Protein AF-A0A817Z6W8-F1 (afdb_monomer)

Structure (mmCIF, N/CA/C/O backbone):
data_AF-A0A817Z6W8-F1
#
_entry.id   AF-A0A817Z6W8-F1
#
loop_
_atom_site.group_PDB
_atom_site.id
_atom_site.type_symbol
_atom_site.label_atom_id
_atom_site.label_alt_id
_atom_site.label_comp_id
_atom_site.label_asym_id
_atom_site.label_entity_id
_atom_site.label_seq_id
_atom_site.pdbx_PDB_ins_code
_atom_site.Cartn_x
_atom_site.Cartn_y
_atom_site.Cartn_z
_atom_site.occupancy
_atom_site.B_iso_or_equiv
_atom_site.auth_seq_id
_atom_site.auth_comp_id
_atom_site.auth_asym_id
_atom_site.auth_atom_id
_atom_site.pdbx_PDB_model_num
ATOM 1 N N . MET A 1 1 ? -15.550 -23.126 1.626 1.00 52.12 1 MET A N 1
ATOM 2 C CA . MET A 1 1 ? -15.735 -21.945 2.499 1.00 52.12 1 MET A CA 1
ATOM 3 C C . MET A 1 1 ? -16.832 -21.088 1.893 1.00 52.12 1 MET A C 1
ATOM 5 O O . MET A 1 1 ? -16.743 -20.798 0.703 1.00 52.12 1 MET A O 1
ATOM 9 N N . LYS A 1 2 ? -17.901 -20.791 2.638 1.00 64.88 2 LYS A N 1
ATOM 10 C CA . LYS A 1 2 ? -19.096 -20.152 2.073 1.00 64.88 2 LYS A CA 1
ATOM 11 C C . LYS A 1 2 ? -18.865 -18.646 1.925 1.00 64.88 2 LYS A C 1
ATOM 13 O O . LYS A 1 2 ? -18.259 -18.010 2.779 1.00 64.88 2 LYS A O 1
ATOM 18 N N . PHE A 1 3 ? -19.338 -18.075 0.823 1.00 66.38 3 PHE A N 1
ATOM 19 C CA . PHE A 1 3 ? -19.269 -16.638 0.517 1.00 66.38 3 PHE A CA 1
ATOM 20 C C . PHE A 1 3 ? -19.935 -15.755 1.602 1.00 66.38 3 PHE A C 1
ATOM 22 O O . PHE A 1 3 ? -19.602 -14.578 1.769 1.00 66.38 3 PHE A O 1
ATOM 29 N N . GLU A 1 4 ? -20.846 -16.348 2.372 1.00 74.38 4 GLU A N 1
ATOM 30 C CA . GLU A 1 4 ? -21.623 -15.730 3.449 1.00 74.38 4 GLU A CA 1
ATOM 31 C C . GLU A 1 4 ? -20.753 -15.277 4.633 1.00 74.38 4 GLU A C 1
ATOM 33 O O . GLU A 1 4 ? -20.850 -14.119 5.048 1.00 74.38 4 GLU A O 1
ATOM 38 N N . ASP A 1 5 ? -19.828 -16.120 5.107 1.00 69.50 5 ASP A N 1
ATOM 39 C CA . ASP A 1 5 ? -18.962 -15.813 6.260 1.00 69.50 5 ASP A CA 1
ATOM 40 C C . ASP A 1 5 ? -18.052 -14.601 5.987 1.00 69.50 5 ASP A C 1
ATOM 42 O O . ASP A 1 5 ? -17.816 -13.751 6.850 1.00 69.50 5 ASP A O 1
ATOM 46 N N . LEU A 1 6 ? -17.590 -14.476 4.737 1.00 67.81 6 LEU A N 1
ATOM 47 C CA . LEU A 1 6 ? -16.772 -13.355 4.266 1.00 67.81 6 LEU A CA 1
ATOM 48 C C . LEU A 1 6 ? -17.532 -12.028 4.308 1.00 67.81 6 LEU A C 1
ATOM 50 O O . LEU A 1 6 ? -16.991 -10.990 4.696 1.00 67.81 6 LEU A O 1
ATOM 54 N N . THR A 1 7 ? -18.781 -12.067 3.849 1.00 78.62 7 THR A N 1
ATOM 55 C CA . THR A 1 7 ? -19.636 -10.885 3.750 1.00 78.62 7 THR A CA 1
ATOM 56 C C . THR A 1 7 ? -19.954 -10.362 5.147 1.00 78.62 7 THR A C 1
ATOM 58 O O . THR A 1 7 ? -19.916 -9.153 5.380 1.00 78.62 7 THR A O 1
ATOM 61 N N . LEU A 1 8 ? -20.170 -11.270 6.100 1.00 80.88 8 LEU A N 1
ATOM 62 C CA . LEU A 1 8 ? -20.452 -10.933 7.489 1.00 80.88 8 LEU A CA 1
ATOM 63 C C . LEU A 1 8 ? -19.249 -10.269 8.179 1.00 80.88 8 LEU A C 1
ATOM 65 O O . LEU A 1 8 ? -19.404 -9.198 8.770 1.00 80.88 8 LEU A O 1
ATOM 69 N N . ALA A 1 9 ? -18.040 -10.824 8.022 1.00 77.06 9 ALA A N 1
ATOM 70 C CA . ALA A 1 9 ? -16.817 -10.234 8.577 1.00 77.06 9 ALA A CA 1
ATOM 71 C C . ALA A 1 9 ? -16.534 -8.828 8.009 1.00 77.06 9 ALA A C 1
ATOM 73 O O . ALA A 1 9 ? -16.217 -7.892 8.748 1.00 77.06 9 ALA A O 1
ATOM 74 N N . ALA A 1 10 ? -16.708 -8.638 6.696 1.00 79.94 10 ALA A N 1
ATOM 75 C CA . ALA A 1 10 ? -16.540 -7.329 6.066 1.00 79.94 10 ALA A CA 1
ATOM 76 C C . ALA A 1 10 ? -17.567 -6.301 6.578 1.00 79.94 10 ALA A C 1
ATOM 78 O O . ALA A 1 10 ? -17.213 -5.157 6.877 1.00 79.94 10 ALA A O 1
ATOM 79 N N . GLN A 1 11 ? -18.833 -6.704 6.726 1.00 85.50 11 GLN A N 1
ATOM 80 C CA . GLN A 1 11 ? -19.881 -5.848 7.286 1.00 85.50 11 GLN A CA 1
ATOM 81 C C . GLN A 1 11 ? -19.589 -5.447 8.735 1.00 85.50 11 GLN A C 1
ATOM 83 O O . GLN A 1 11 ? -19.868 -4.310 9.122 1.00 85.50 11 GLN A O 1
ATOM 88 N N . GLU A 1 12 ? -19.029 -6.349 9.539 1.00 86.19 12 GLU A N 1
ATOM 89 C CA . GLU A 1 12 ? -18.649 -6.067 10.923 1.00 86.19 12 GLU A CA 1
ATOM 90 C C . GLU A 1 12 ? -17.568 -4.978 10.996 1.00 86.19 12 GLU A C 1
ATOM 92 O O . GLU A 1 12 ? -17.724 -3.995 11.724 1.00 86.19 12 GLU A O 1
ATOM 97 N N . ILE A 1 13 ? -16.541 -5.061 10.147 1.00 86.69 13 ILE A N 1
ATOM 98 C CA . ILE A 1 13 ? -15.476 -4.049 10.052 1.00 86.69 13 ILE A CA 1
ATOM 99 C C . ILE A 1 13 ? -16.032 -2.697 9.610 1.00 86.69 13 ILE A C 1
ATOM 101 O O . ILE A 1 13 ? -15.711 -1.669 10.209 1.00 86.69 13 ILE A O 1
ATOM 105 N N . ILE A 1 14 ? -16.901 -2.678 8.595 1.00 89.00 14 ILE A N 1
ATOM 106 C CA . ILE A 1 14 ? -17.547 -1.444 8.123 1.00 89.00 14 ILE A CA 1
ATOM 107 C C . ILE A 1 14 ? -18.378 -0.806 9.244 1.00 89.00 14 ILE A C 1
ATOM 109 O O . ILE A 1 14 ? -18.330 0.417 9.432 1.00 89.00 14 ILE A O 1
ATOM 113 N N . LYS A 1 15 ? -19.110 -1.615 10.023 1.00 92.62 15 LYS A N 1
ATOM 114 C CA . LYS A 1 15 ? -19.870 -1.148 11.192 1.00 92.62 15 LYS A CA 1
ATOM 115 C C . LYS A 1 15 ? -18.937 -0.556 12.250 1.00 92.62 15 LYS A C 1
ATOM 117 O O . LYS A 1 15 ? -19.208 0.550 12.721 1.00 92.62 15 LYS A O 1
ATOM 122 N N . THR A 1 16 ? -17.832 -1.225 12.576 1.00 93.12 16 THR A N 1
ATOM 123 C CA . THR A 1 16 ? -16.825 -0.737 13.536 1.00 93.12 16 THR A CA 1
ATOM 124 C C . THR A 1 16 ? -16.215 0.587 13.081 1.00 93.12 16 THR A C 1
ATOM 126 O O . THR A 1 16 ? -16.269 1.570 13.819 1.00 93.12 16 THR A O 1
ATOM 129 N N . VAL A 1 17 ? -15.751 0.679 11.832 1.00 92.62 17 VAL A N 1
ATOM 130 C CA . VAL A 1 17 ? -15.205 1.920 11.255 1.00 92.62 17 VAL A CA 1
ATOM 131 C C . VAL A 1 17 ? -16.232 3.058 11.282 1.00 92.62 17 VAL A C 1
ATOM 133 O O . VAL A 1 17 ? -15.902 4.196 11.621 1.00 92.62 17 VAL A O 1
ATOM 136 N N . THR A 1 18 ? -17.495 2.767 10.967 1.00 94.38 18 THR A N 1
ATOM 137 C CA . THR A 1 18 ? -18.581 3.758 11.023 1.00 94.38 18 THR A CA 1
ATOM 138 C C . THR A 1 18 ? -18.815 4.258 12.452 1.00 94.38 18 THR A C 1
ATOM 140 O O . THR A 1 18 ? -18.993 5.460 12.658 1.00 94.38 18 THR A O 1
ATOM 143 N N . ARG A 1 19 ? -18.772 3.372 13.456 1.00 96.06 19 ARG A N 1
ATOM 144 C CA . ARG A 1 19 ? -18.875 3.758 14.874 1.00 96.06 19 ARG A CA 1
ATOM 145 C C . ARG A 1 19 ? -17.688 4.615 15.309 1.00 96.06 19 ARG A C 1
ATOM 147 O O . ARG A 1 19 ? -17.910 5.647 15.934 1.00 96.06 19 ARG A O 1
ATOM 154 N N . CYS A 1 20 ? -16.466 4.265 14.908 1.00 96.50 20 CYS A N 1
ATOM 155 C CA . CYS A 1 20 ? -15.267 5.070 15.157 1.00 96.50 20 CYS A CA 1
ATOM 156 C C . CYS A 1 20 ? -15.401 6.496 14.596 1.00 96.50 20 CYS A C 1
ATOM 158 O O . CYS A 1 20 ? -15.112 7.464 15.296 1.00 96.50 20 CYS A O 1
ATOM 160 N N . LYS A 1 21 ? -15.911 6.651 13.366 1.00 95.44 21 LYS A N 1
ATOM 161 C CA . LYS A 1 21 ? -16.173 7.976 12.774 1.00 95.44 21 LYS A CA 1
ATOM 162 C C . LYS A 1 21 ? -17.181 8.787 13.591 1.00 95.44 21 LYS A C 1
ATOM 164 O O . LYS A 1 21 ? -16.906 9.941 13.913 1.00 95.44 21 LYS A O 1
ATOM 169 N N . LYS A 1 22 ? -18.305 8.172 13.976 1.00 96.19 22 LYS A N 1
ATOM 170 C CA . LYS A 1 22 ? -19.340 8.813 14.809 1.00 96.19 22 LYS A CA 1
ATOM 171 C C . LYS A 1 22 ? -18.815 9.208 16.193 1.00 96.19 22 LYS A C 1
ATOM 173 O O . LYS A 1 22 ? -19.169 10.271 16.698 1.00 96.19 22 LYS A O 1
ATOM 178 N N . LEU A 1 23 ? -17.968 8.374 16.800 1.00 96.81 23 LEU A N 1
ATOM 179 C CA . LEU A 1 23 ? -17.315 8.674 18.074 1.00 96.81 23 LEU A CA 1
ATOM 180 C C . LEU A 1 23 ? -16.459 9.938 17.959 1.00 96.81 23 LEU A C 1
ATOM 182 O O . LEU A 1 23 ? -16.610 10.855 18.760 1.00 96.81 23 LEU A O 1
ATOM 186 N N . VAL A 1 24 ? -15.592 10.005 16.950 1.00 96.25 24 VAL A N 1
ATOM 187 C CA . VAL A 1 24 ? -14.689 11.146 16.743 1.00 96.25 24 VAL A CA 1
ATOM 188 C C . VAL A 1 24 ? -15.470 12.427 16.455 1.00 96.25 24 VAL A C 1
ATOM 190 O O . VAL A 1 24 ? -15.155 13.481 17.004 1.00 96.25 24 VAL A O 1
ATOM 193 N N . GLU A 1 25 ? -16.513 12.340 15.629 1.00 95.69 25 GLU A N 1
ATOM 194 C CA . GLU A 1 25 ? -17.422 13.453 15.341 1.00 95.69 25 GLU A CA 1
ATOM 195 C C . GLU A 1 25 ? -18.071 13.992 16.623 1.00 95.69 25 GLU A C 1
ATOM 197 O O . GLU A 1 25 ? -18.051 15.199 16.872 1.00 95.69 25 GLU A O 1
ATOM 202 N N . PHE A 1 26 ? -18.580 13.100 17.477 1.00 96.12 26 PHE A N 1
ATOM 203 C CA . PHE A 1 26 ? -19.131 13.473 18.775 1.00 96.12 26 PHE A CA 1
ATOM 204 C C . PHE A 1 26 ? -18.080 14.117 19.686 1.00 96.12 26 PHE A C 1
ATOM 206 O O . PHE A 1 26 ? -18.334 15.182 20.248 1.00 96.12 26 PHE A O 1
ATOM 213 N N . VAL A 1 27 ? -16.903 13.501 19.829 1.00 95.25 27 VAL A N 1
ATOM 214 C CA . VAL A 1 27 ? -15.822 13.990 20.701 1.00 95.25 27 VAL A CA 1
ATOM 215 C C . VAL A 1 27 ? -15.365 15.389 20.291 1.00 95.25 27 VAL A C 1
ATOM 217 O O . VAL A 1 27 ? -15.132 16.235 21.155 1.00 95.25 27 VAL A O 1
ATOM 220 N N . LYS A 1 28 ? -15.296 15.665 18.985 1.00 94.31 28 LYS A N 1
ATOM 221 C CA . LYS A 1 28 ? -14.989 17.005 18.477 1.00 94.31 28 LYS A CA 1
ATOM 222 C C . LYS A 1 28 ? -16.110 18.004 18.758 1.00 94.31 28 LYS A C 1
ATOM 224 O O . LYS A 1 28 ? -15.829 19.081 19.272 1.00 94.31 28 LYS A O 1
ATOM 229 N N . ARG A 1 29 ? -17.367 17.650 18.465 1.00 95.31 29 ARG A N 1
ATOM 230 C CA . ARG A 1 29 ? -18.523 18.544 18.676 1.00 95.31 29 ARG A CA 1
ATOM 231 C C . ARG A 1 29 ? -18.756 18.898 20.144 1.00 95.31 29 ARG A C 1
ATOM 233 O O . ARG A 1 29 ? -19.141 20.016 20.446 1.00 95.31 29 ARG A O 1
ATOM 240 N N . SER A 1 30 ? -18.521 17.952 21.047 1.00 94.44 30 SER A N 1
ATOM 241 C CA . SER A 1 30 ? -18.747 18.111 22.492 1.00 94.44 30 SER A CA 1
ATOM 242 C C . SER A 1 30 ? -17.553 18.703 23.252 1.00 94.44 30 SER A C 1
ATOM 244 O O . SER A 1 30 ? -17.596 18.818 24.478 1.00 94.44 30 SER A O 1
ATOM 246 N N . GLY A 1 31 ? -16.454 19.020 22.559 1.00 93.69 31 GLY A N 1
ATOM 247 C CA . GLY A 1 31 ? -15.226 19.516 23.183 1.00 93.69 31 GLY A CA 1
ATOM 248 C C . GLY A 1 31 ? -14.474 18.488 24.041 1.00 93.69 31 GLY A C 1
ATOM 249 O O . GLY A 1 31 ? -13.479 18.853 24.662 1.00 93.69 31 GLY A O 1
ATOM 250 N N . CYS A 1 32 ? -14.887 17.212 24.054 1.00 93.75 32 CYS A N 1
ATOM 251 C CA . CYS A 1 32 ? -14.250 16.133 24.826 1.00 93.75 32 CYS A CA 1
ATOM 252 C C . CYS A 1 32 ? -12.760 15.943 24.498 1.00 93.75 32 CYS A C 1
ATOM 254 O O . CYS A 1 32 ? -12.032 15.395 25.316 1.00 93.75 32 CYS A O 1
ATOM 256 N N . ASN A 1 33 ? -12.290 16.371 23.320 1.00 94.25 33 ASN A N 1
ATOM 257 C CA . ASN A 1 33 ? -10.871 16.273 22.964 1.00 94.25 33 ASN A CA 1
ATOM 258 C C . ASN A 1 33 ? -9.962 17.021 23.954 1.00 94.25 33 ASN A C 1
ATOM 260 O O . ASN A 1 33 ? -8.872 16.531 24.232 1.00 94.25 33 ASN A O 1
ATOM 264 N N . LYS A 1 34 ? -10.412 18.158 24.508 1.00 94.38 34 LYS A N 1
ATOM 265 C CA . LYS A 1 34 ? -9.640 18.909 25.512 1.00 94.38 34 LYS A CA 1
ATOM 266 C C . LYS A 1 34 ? -9.465 18.093 26.793 1.00 94.38 34 LYS A C 1
ATOM 268 O O . LYS A 1 34 ? -8.356 17.994 27.300 1.00 94.38 34 LYS A O 1
ATOM 273 N N . ASP A 1 35 ? -10.537 17.447 27.251 1.00 94.44 35 ASP A N 1
ATOM 274 C CA . ASP A 1 35 ? -10.500 16.557 28.414 1.00 94.44 35 ASP A CA 1
ATOM 275 C C . ASP A 1 35 ? -9.608 15.339 28.150 1.00 94.44 35 ASP A C 1
ATOM 277 O O . ASP A 1 35 ? -8.785 14.973 28.976 1.00 94.44 35 ASP A O 1
ATOM 281 N N . ILE A 1 36 ? -9.729 14.704 26.979 1.00 93.94 36 ILE A N 1
ATOM 282 C CA . ILE A 1 36 ? -8.887 13.549 26.632 1.00 93.94 36 ILE A CA 1
ATOM 283 C C . ILE A 1 36 ? -7.405 13.930 26.715 1.00 93.94 36 ILE A C 1
ATOM 285 O O . ILE A 1 36 ? -6.625 13.177 27.292 1.00 93.94 36 ILE A O 1
ATOM 289 N N . GLN A 1 37 ? -7.033 15.104 26.203 1.00 94.50 37 GLN A N 1
ATOM 290 C CA . GLN A 1 37 ? -5.664 15.610 26.294 1.00 94.50 37 GLN A CA 1
ATOM 291 C C . GLN A 1 37 ? -5.251 15.951 27.731 1.00 94.50 37 GLN A C 1
ATOM 293 O O . GLN A 1 37 ? -4.127 15.637 28.115 1.00 94.50 37 GLN A O 1
ATOM 298 N N . SER A 1 38 ? -6.136 16.534 28.549 1.00 93.81 38 SER A N 1
ATOM 299 C CA . SER A 1 38 ? -5.817 16.848 29.950 1.00 93.81 38 SER A CA 1
ATOM 300 C C . SER A 1 38 ? -5.606 15.598 30.810 1.00 93.81 38 SER A C 1
ATOM 302 O O . SER A 1 38 ? -4.811 15.625 31.743 1.00 93.81 38 SER A O 1
ATOM 304 N N . PHE A 1 39 ? -6.244 14.477 30.458 1.00 92.75 39 PHE A N 1
ATOM 305 C CA . 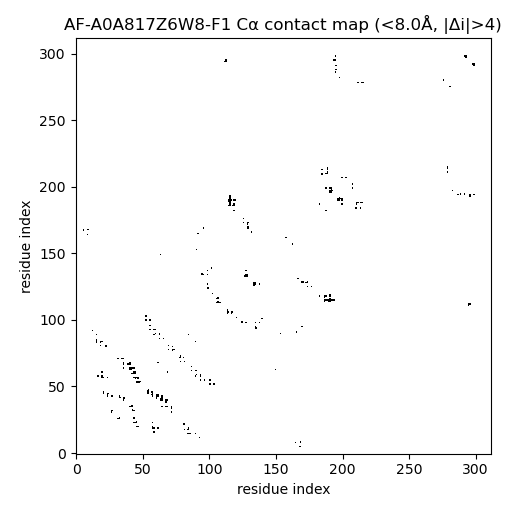PHE A 1 39 ? -6.005 13.165 31.069 1.00 92.75 39 PHE A CA 1
ATOM 306 C C . PHE A 1 39 ? -4.826 12.389 30.442 1.00 92.75 39 PHE A C 1
ATOM 308 O O . PHE A 1 39 ? -4.699 11.187 30.684 1.00 92.75 39 PHE A O 1
ATOM 315 N N . GLY A 1 40 ? -3.978 13.043 29.638 1.00 91.06 40 GLY A N 1
ATOM 316 C CA . GLY A 1 40 ? -2.781 12.445 29.032 1.00 91.06 40 GLY A CA 1
ATOM 317 C C . GLY A 1 40 ? -3.041 11.592 27.784 1.00 91.06 40 GLY A C 1
ATOM 318 O O . GLY A 1 40 ? -2.165 10.849 27.353 1.00 91.06 40 GLY A O 1
ATOM 319 N N . GLY A 1 41 ? -4.240 11.661 27.201 1.00 91.56 41 GLY A N 1
ATOM 320 C CA . GLY A 1 41 ? -4.581 10.976 25.956 1.00 91.56 41 GLY A CA 1
ATOM 321 C C . GLY A 1 41 ? -4.174 11.755 24.700 1.00 91.56 41 GLY A C 1
ATOM 322 O O . GLY A 1 41 ? -4.051 12.978 24.691 1.00 91.56 41 GLY A O 1
ATOM 323 N N . THR A 1 42 ? -4.044 11.045 23.583 1.00 92.69 42 THR A N 1
ATOM 324 C CA . THR A 1 42 ? -3.897 11.639 22.245 1.00 92.69 42 THR A CA 1
ATOM 325 C C . THR A 1 42 ? -5.227 12.238 21.756 1.00 92.69 42 THR A C 1
ATOM 327 O O . THR A 1 42 ? -6.297 11.646 21.916 1.00 92.69 42 THR A O 1
ATOM 330 N N . ALA A 1 43 ? -5.197 13.405 21.108 1.00 93.81 43 ALA A N 1
ATOM 331 C CA . ALA A 1 43 ? -6.406 13.978 20.512 1.00 93.81 43 ALA A CA 1
ATOM 332 C C . ALA A 1 43 ? -6.966 13.084 19.396 1.00 93.81 43 ALA A C 1
ATOM 334 O O . ALA A 1 43 ? -6.231 12.658 18.501 1.00 93.81 43 ALA A O 1
ATOM 335 N N . LEU A 1 44 ? -8.283 12.864 19.399 1.00 93.50 44 LEU A N 1
ATOM 336 C CA . LEU A 1 44 ? -8.922 12.070 18.357 1.00 93.50 44 LEU A CA 1
ATOM 337 C C . LEU A 1 44 ? -8.930 12.821 17.023 1.00 93.50 44 LEU A C 1
ATOM 339 O O . LEU A 1 44 ? -9.389 13.970 16.924 1.00 93.50 44 LEU A O 1
ATOM 343 N N . GLN A 1 45 ? -8.445 12.145 15.984 1.00 92.31 45 GLN A N 1
ATOM 344 C CA . GLN A 1 45 ? -8.287 12.697 14.646 1.00 92.31 45 GLN A CA 1
ATOM 345 C C . GLN A 1 45 ? -9.466 12.316 13.758 1.00 92.31 45 GLN A C 1
ATOM 347 O O . GLN A 1 45 ? -9.895 11.168 13.711 1.00 92.31 45 GLN A O 1
ATOM 352 N N . GLN A 1 46 ? -9.989 13.290 13.015 1.00 89.12 46 GLN A N 1
ATOM 353 C CA . GLN A 1 46 ? -11.076 13.056 12.069 1.00 89.12 46 GLN A CA 1
ATOM 354 C C . GLN A 1 46 ? -10.517 12.625 10.719 1.00 89.12 46 GLN A C 1
ATOM 356 O O . GLN A 1 46 ? -9.569 13.224 10.216 1.00 89.12 46 GLN A O 1
ATOM 361 N N . SER A 1 47 ? -11.145 11.624 10.109 1.00 87.00 47 SER A N 1
ATOM 362 C CA . SER A 1 47 ? -10.831 11.214 8.747 1.00 87.00 47 SER A CA 1
ATOM 363 C C . SER A 1 47 ? -11.540 12.122 7.748 1.00 87.00 47 SER A C 1
ATOM 365 O O . SER A 1 47 ? -12.741 12.369 7.892 1.00 87.00 47 SER A O 1
ATOM 367 N N . THR A 1 48 ? -10.848 12.529 6.691 1.00 78.88 48 THR A N 1
ATOM 368 C CA . THR A 1 48 ? -11.488 13.062 5.489 1.00 78.88 48 THR A CA 1
ATOM 369 C C . THR A 1 48 ? -11.971 11.897 4.625 1.00 78.88 48 THR A C 1
ATOM 371 O O . THR A 1 48 ? -11.274 10.897 4.454 1.00 78.88 48 THR A O 1
ATOM 374 N N . VAL A 1 49 ? -13.193 11.998 4.091 1.00 60.12 49 VAL A N 1
ATOM 375 C CA . VAL A 1 49 ? -13.888 10.884 3.408 1.00 60.12 49 VAL A CA 1
ATOM 376 C C . VAL A 1 49 ? -13.073 10.311 2.241 1.00 60.12 49 VAL A C 1
ATOM 378 O O . VAL A 1 49 ? -13.119 9.112 1.991 1.00 60.12 49 VAL A O 1
ATOM 381 N N . VAL A 1 50 ? -12.280 11.153 1.578 1.00 64.75 50 VAL A N 1
ATOM 382 C CA . VAL A 1 50 ? -11.569 10.818 0.335 1.00 64.75 50 VAL A CA 1
ATOM 383 C C . VAL A 1 50 ? -10.161 10.251 0.583 1.00 64.75 50 VAL A C 1
ATOM 385 O O . VAL A 1 50 ? -9.536 9.725 -0.333 1.00 64.75 50 VAL A O 1
ATOM 388 N N . ARG A 1 51 ? -9.619 10.323 1.811 1.00 80.12 51 ARG A N 1
ATOM 389 C CA . ARG A 1 51 ? -8.192 10.039 2.050 1.00 80.12 51 ARG A CA 1
ATOM 390 C C . ARG A 1 51 ? -7.987 8.843 2.973 1.00 80.12 51 ARG A C 1
ATOM 392 O O . ARG A 1 51 ? -8.087 8.968 4.191 1.00 80.12 51 ARG A O 1
ATOM 399 N N . TRP A 1 52 ? -7.597 7.705 2.400 1.00 82.81 52 TRP A N 1
ATOM 400 C CA . TRP A 1 52 ? -7.302 6.458 3.126 1.00 82.81 52 TRP A CA 1
ATOM 401 C C . TRP A 1 52 ? -6.329 6.632 4.303 1.00 82.81 52 TRP A C 1
ATOM 403 O O . TRP A 1 52 ? -6.566 6.104 5.385 1.00 82.81 52 TRP A O 1
ATOM 413 N N . LEU A 1 53 ? -5.277 7.443 4.141 1.00 86.81 53 LEU A N 1
ATOM 414 C CA . LEU A 1 53 ? -4.332 7.742 5.225 1.00 86.81 53 LEU A CA 1
ATOM 415 C C . LEU A 1 53 ? -5.008 8.396 6.439 1.00 86.81 53 LEU A C 1
ATOM 417 O O . LEU A 1 53 ? -4.659 8.094 7.576 1.00 86.81 53 LEU A O 1
ATOM 421 N N . SER A 1 54 ? -6.003 9.255 6.207 1.00 89.62 54 SER A N 1
ATOM 422 C CA . SER A 1 54 ? -6.735 9.916 7.290 1.00 89.62 54 SER A CA 1
ATOM 423 C C . SER A 1 54 ? -7.637 8.948 8.057 1.00 89.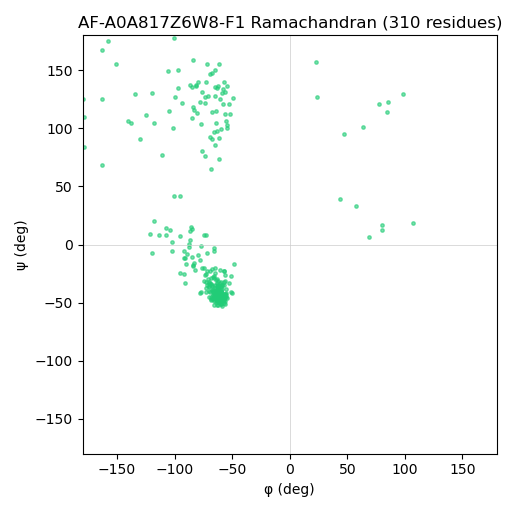62 54 SER A C 1
ATOM 425 O O . SER A 1 54 ? -7.846 9.128 9.253 1.00 89.62 54 SER A O 1
ATOM 427 N N . LEU A 1 55 ? -8.137 7.898 7.392 1.00 91.56 55 LEU A N 1
ATOM 428 C CA . LEU A 1 55 ? -8.889 6.837 8.052 1.00 91.56 55 LEU A CA 1
ATOM 429 C C . LEU A 1 55 ? -7.988 6.054 9.005 1.00 91.56 55 LEU A C 1
ATOM 431 O O . LEU A 1 55 ? -8.366 5.851 10.151 1.00 91.56 55 LEU A O 1
ATOM 435 N N . ILE A 1 56 ? -6.795 5.657 8.560 1.00 91.69 56 ILE A N 1
ATOM 436 C CA . ILE A 1 56 ? -5.865 4.895 9.405 1.00 91.69 56 ILE A CA 1
ATOM 437 C C . ILE A 1 56 ? -5.444 5.730 10.619 1.00 91.69 56 ILE A C 1
ATOM 439 O O . ILE A 1 56 ? -5.515 5.243 11.741 1.00 91.69 56 ILE A O 1
ATOM 443 N N . ASN A 1 57 ? -5.112 7.008 10.411 1.00 91.75 57 ASN A N 1
ATOM 444 C CA . ASN A 1 57 ? -4.765 7.916 11.505 1.00 91.75 57 ASN A CA 1
ATOM 445 C C . ASN A 1 57 ? -5.932 8.130 12.494 1.00 91.75 57 ASN A C 1
ATOM 447 O O . ASN A 1 57 ? -5.707 8.222 13.699 1.00 91.75 57 ASN A O 1
ATOM 451 N N . LEU A 1 58 ? -7.183 8.170 12.009 1.00 95.00 58 LEU A N 1
ATOM 452 C CA . LEU A 1 58 ? -8.367 8.205 12.873 1.00 95.00 58 LEU A CA 1
ATOM 453 C C . LEU A 1 58 ? -8.420 6.969 13.776 1.00 95.00 58 LEU A C 1
ATOM 455 O O . LEU A 1 58 ? -8.566 7.116 14.988 1.00 95.00 58 LEU A O 1
ATOM 459 N N . LEU A 1 59 ? -8.290 5.770 13.201 1.00 95.12 59 LEU A N 1
ATOM 460 C CA . LEU A 1 59 ? -8.358 4.518 13.961 1.00 95.12 59 LEU A CA 1
ATOM 461 C C . LEU A 1 59 ? -7.215 4.436 14.985 1.00 95.12 59 LEU A C 1
ATOM 463 O O . LEU A 1 59 ? -7.467 4.130 16.147 1.00 95.12 59 LEU A O 1
ATOM 467 N N . GLU A 1 60 ? -5.990 4.783 14.580 1.00 94.00 60 GLU A N 1
ATOM 468 C CA . GLU A 1 60 ? -4.824 4.852 15.471 1.00 94.00 60 GLU A CA 1
ATOM 469 C C . GLU A 1 60 ? -5.055 5.820 16.635 1.00 94.00 60 GLU A C 1
ATOM 471 O O . GLU A 1 60 ? -4.838 5.444 17.783 1.00 94.00 60 GLU A O 1
ATOM 476 N N . SER A 1 61 ? -5.568 7.030 16.376 1.00 95.19 61 SER A N 1
ATOM 477 C CA . SER A 1 61 ? -5.832 8.005 17.443 1.00 95.19 61 SER A CA 1
ATOM 478 C C . SER A 1 61 ? -6.838 7.496 18.482 1.00 95.19 61 SER A C 1
ATOM 480 O O . SER A 1 61 ? -6.709 7.807 19.663 1.00 95.19 61 SER A O 1
ATOM 482 N N . ILE A 1 62 ? -7.814 6.679 18.061 1.00 95.94 62 ILE A N 1
ATOM 483 C CA . ILE A 1 62 ? -8.780 6.055 18.972 1.00 95.94 62 ILE A CA 1
ATOM 484 C C . ILE A 1 62 ? -8.104 4.986 19.825 1.00 95.94 62 ILE A C 1
ATOM 486 O O . ILE A 1 62 ? -8.349 4.972 21.025 1.00 95.94 62 ILE A O 1
ATOM 490 N N . VAL A 1 63 ? -7.269 4.117 19.241 1.00 95.12 63 VAL A N 1
ATOM 491 C CA . VAL A 1 63 ? -6.548 3.077 20.003 1.00 95.12 63 VAL A CA 1
ATOM 492 C C . VAL A 1 63 ? -5.617 3.703 21.032 1.00 95.12 63 VAL A C 1
ATOM 494 O O . VAL A 1 63 ? -5.701 3.359 22.206 1.00 95.12 63 VAL A O 1
ATOM 497 N N . LEU A 1 64 ? -4.802 4.679 20.620 1.00 92.25 64 LEU A N 1
ATOM 498 C CA . LEU A 1 64 ? -3.854 5.365 21.508 1.00 92.25 64 LEU A CA 1
ATOM 499 C C . LEU A 1 64 ? -4.539 6.018 22.711 1.00 92.25 64 LEU A C 1
ATOM 501 O O . LEU A 1 64 ? -3.976 6.092 23.798 1.00 92.25 64 LEU A O 1
ATOM 505 N N . SER A 1 65 ? -5.774 6.474 22.523 1.00 94.62 65 SER A N 1
ATOM 506 C CA . SER A 1 65 ? -6.552 7.142 23.561 1.00 94.62 65 SER A CA 1
ATOM 507 C C . SER A 1 65 ? -7.685 6.293 24.101 1.00 94.62 65 SER A C 1
ATOM 509 O O . SER A 1 65 ? -8.570 6.847 24.750 1.00 94.62 65 SER A O 1
ATOM 511 N N . TYR A 1 66 ? -7.721 4.983 23.847 1.00 95.38 66 TYR A N 1
ATOM 512 C CA . TYR A 1 66 ? -8.930 4.193 24.076 1.00 95.38 66 TYR A CA 1
ATOM 513 C C . TYR A 1 66 ? -9.332 4.181 25.555 1.00 95.38 66 TYR A C 1
ATOM 515 O O . TYR A 1 66 ? -10.447 4.575 25.913 1.00 95.38 66 TYR A O 1
ATOM 523 N N . LYS A 1 67 ? -8.384 3.827 26.434 1.00 95.62 67 LYS A N 1
ATOM 524 C CA . LYS A 1 67 ? -8.571 3.787 27.895 1.00 95.62 67 LYS A CA 1
ATOM 525 C C . LYS A 1 67 ? -8.959 5.165 28.457 1.00 95.62 67 LYS A C 1
ATOM 527 O O . LYS A 1 67 ? -9.889 5.269 29.259 1.00 95.62 67 LYS A O 1
ATOM 532 N N . VAL A 1 68 ? -8.298 6.230 27.994 1.00 96.19 68 VAL A N 1
ATOM 533 C CA . VAL A 1 68 ? -8.560 7.617 28.423 1.00 96.19 68 VAL A CA 1
ATOM 534 C C . VAL A 1 68 ? -9.930 8.099 27.940 1.00 96.19 68 VAL A C 1
ATOM 536 O O . VAL A 1 68 ? -10.728 8.602 28.728 1.00 96.19 68 VAL A O 1
ATOM 539 N N . THR A 1 69 ? -10.251 7.875 26.667 1.00 95.75 69 THR A N 1
ATOM 540 C CA . THR A 1 69 ? -11.541 8.222 26.055 1.00 95.75 69 THR A CA 1
ATOM 541 C C . THR A 1 69 ? -12.681 7.520 26.781 1.00 95.75 69 THR A C 1
ATOM 543 O O . THR A 1 69 ? -13.683 8.153 27.108 1.00 95.75 69 THR A O 1
ATOM 546 N N . LYS A 1 70 ? -12.520 6.231 27.106 1.00 96.88 70 LYS A N 1
ATOM 547 C CA . LYS A 1 70 ? -13.495 5.473 27.897 1.00 96.88 70 LYS A CA 1
ATOM 548 C C . LYS A 1 70 ? -13.749 6.138 29.253 1.00 96.88 70 LYS A C 1
ATOM 550 O O . LYS A 1 70 ? -14.908 6.336 29.609 1.00 96.88 70 LYS A O 1
ATOM 555 N N . ARG A 1 71 ? -12.694 6.540 29.972 1.00 96.44 71 ARG A N 1
ATOM 556 C CA . ARG A 1 71 ? -12.800 7.246 31.263 1.00 96.44 71 ARG A CA 1
ATOM 557 C C . ARG A 1 71 ? -13.538 8.584 31.129 1.00 96.44 71 ARG A C 1
ATOM 559 O O . ARG A 1 71 ? -14.485 8.827 31.870 1.00 96.44 71 ARG A O 1
ATOM 566 N N . VAL A 1 72 ? -13.163 9.412 30.152 1.00 96.44 72 VAL A N 1
ATOM 567 C CA . VAL A 1 72 ? -13.810 10.715 29.893 1.00 96.44 72 VAL A CA 1
ATOM 568 C C . VAL A 1 72 ? -15.298 10.549 29.584 1.00 96.44 72 VAL A C 1
ATOM 570 O O . VAL A 1 72 ? -16.134 11.272 30.126 1.00 96.44 72 VAL A O 1
ATOM 573 N N . LEU A 1 73 ? -15.657 9.571 28.748 1.00 96.00 73 LEU A N 1
ATOM 574 C CA . LEU A 1 73 ? -17.055 9.307 28.413 1.00 96.00 73 LEU A CA 1
ATOM 575 C C . LEU A 1 73 ? -17.856 8.781 29.607 1.00 96.00 73 LEU A C 1
ATOM 577 O O . LEU A 1 73 ? -19.019 9.150 29.736 1.00 96.00 73 LEU A O 1
ATOM 581 N N . ILE A 1 74 ? -17.262 7.963 30.481 1.00 96.50 74 ILE A N 1
ATOM 582 C CA . ILE A 1 74 ? -17.909 7.520 31.726 1.00 96.50 74 ILE A CA 1
ATOM 583 C C . ILE A 1 74 ? -18.181 8.723 32.636 1.00 96.50 74 ILE A C 1
ATOM 585 O O . ILE A 1 74 ? -19.320 8.904 33.065 1.00 96.50 74 ILE A O 1
ATOM 589 N N . ASN A 1 75 ? -17.187 9.591 32.850 1.00 95.69 75 ASN A N 1
ATOM 590 C CA . ASN A 1 75 ? -17.328 10.786 33.691 1.00 95.69 75 ASN A CA 1
ATOM 591 C C . ASN A 1 75 ? -18.432 11.728 33.184 1.00 95.69 75 ASN A C 1
ATOM 593 O O . ASN A 1 75 ? -19.160 12.325 33.972 1.00 95.69 75 ASN A O 1
ATOM 597 N N . ARG A 1 76 ? -18.604 11.819 31.860 1.00 95.50 76 ARG A N 1
ATOM 598 C CA . ARG A 1 76 ? -19.657 12.621 31.218 1.00 95.50 76 ARG A CA 1
ATOM 599 C C . ARG A 1 76 ? -20.998 11.885 31.053 1.00 95.50 76 ARG A C 1
ATOM 601 O O . ARG A 1 76 ? -21.907 12.445 30.447 1.00 95.50 76 ARG A O 1
ATOM 608 N N . LYS A 1 77 ? -21.146 10.649 31.554 1.00 96.12 77 LYS A N 1
ATOM 609 C CA . LYS A 1 77 ? -22.337 9.785 31.373 1.00 96.12 77 LYS A CA 1
ATOM 610 C C . LYS A 1 77 ? -22.690 9.516 29.893 1.00 96.12 77 LYS A C 1
ATOM 612 O O . LYS A 1 77 ? -23.855 9.397 29.524 1.00 96.12 77 LYS A O 1
ATOM 617 N N . GLN A 1 78 ? -21.678 9.442 29.025 1.00 96.00 78 GLN A N 1
ATOM 618 C CA . GLN A 1 78 ? -21.774 9.242 27.567 1.00 96.00 78 GLN A CA 1
ATOM 619 C C . GLN A 1 78 ? -21.101 7.938 27.092 1.00 96.00 78 GLN A C 1
ATOM 621 O O . GLN A 1 78 ? -20.784 7.780 25.910 1.00 96.00 78 GLN A O 1
ATOM 626 N N . GLN A 1 79 ? -20.894 6.965 27.982 1.00 94.25 79 GLN A N 1
ATOM 627 C CA . GLN A 1 79 ? -20.222 5.688 27.698 1.00 94.25 79 GLN A CA 1
ATOM 628 C C . GLN A 1 79 ? -20.867 4.884 26.556 1.00 94.25 79 GLN A C 1
ATOM 630 O O . GLN A 1 79 ? -20.183 4.146 25.849 1.00 94.25 79 GLN A O 1
ATOM 635 N N . MET A 1 80 ? -22.166 5.083 26.306 1.00 95.06 80 MET A N 1
ATOM 636 C CA . MET A 1 80 ? -22.894 4.433 25.210 1.00 95.06 80 MET A CA 1
ATOM 637 C C . MET A 1 80 ? -22.328 4.767 23.824 1.0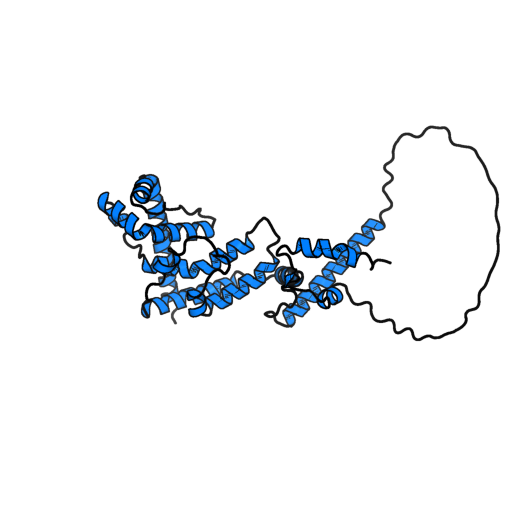0 95.06 80 MET A C 1
ATOM 639 O O . MET A 1 80 ? -22.514 3.987 22.893 1.00 95.06 80 MET A O 1
ATOM 643 N N . LYS A 1 81 ? -21.601 5.884 23.670 1.00 94.38 81 LYS A N 1
ATOM 644 C CA . LYS A 1 81 ? -20.929 6.246 22.409 1.00 94.38 81 LYS A CA 1
ATOM 645 C C . LYS A 1 81 ? -19.771 5.310 22.051 1.00 94.38 81 LYS A C 1
ATOM 647 O O . LYS A 1 81 ? -19.416 5.231 20.879 1.00 94.38 81 LYS A O 1
ATOM 652 N N . LEU A 1 82 ? -19.220 4.592 23.032 1.00 94.50 82 LEU A N 1
ATOM 653 C CA . LEU A 1 82 ? -18.174 3.588 22.830 1.00 94.50 82 LEU A CA 1
ATOM 654 C C . LEU A 1 82 ? -18.748 2.182 22.563 1.00 94.50 82 LEU A C 1
ATOM 656 O O . LEU A 1 82 ? -18.005 1.265 22.225 1.00 94.50 82 LEU A O 1
ATOM 660 N N . LYS A 1 83 ? -20.069 1.988 22.712 1.00 94.50 83 LYS A N 1
ATOM 661 C CA . LYS A 1 83 ? -20.709 0.674 22.571 1.00 94.50 83 LYS A CA 1
ATOM 662 C C . LYS A 1 83 ? -20.494 0.114 21.161 1.00 94.50 83 LYS A C 1
ATOM 664 O O . LYS A 1 83 ? -20.874 0.730 20.164 1.00 94.50 83 LYS A O 1
ATOM 669 N N . GLY A 1 84 ? -19.939 -1.096 21.092 1.00 91.75 84 GLY A N 1
ATOM 670 C CA . GLY A 1 84 ? -19.678 -1.795 19.832 1.00 91.75 84 GLY A CA 1
ATOM 671 C C . GLY A 1 84 ? -18.416 -1.335 19.099 1.00 91.75 84 GLY A C 1
ATOM 672 O O . GLY A 1 84 ? -18.304 -1.599 17.900 1.00 91.75 84 GLY A O 1
ATOM 673 N N . ILE A 1 85 ? -17.513 -0.630 19.786 1.00 95.19 85 ILE A N 1
ATOM 674 C CA . ILE A 1 85 ? -16.116 -0.462 19.381 1.00 95.19 85 ILE A CA 1
ATOM 675 C C . ILE A 1 85 ? -15.303 -1.366 20.305 1.00 95.19 85 ILE A C 1
ATOM 677 O O . ILE A 1 85 ? -15.298 -1.154 21.513 1.00 95.19 85 ILE A O 1
ATOM 681 N N . ASP A 1 86 ? -14.668 -2.384 19.738 1.00 92.38 86 ASP A N 1
ATOM 682 C CA . ASP A 1 86 ? -13.758 -3.272 20.457 1.00 92.38 86 ASP A CA 1
ATOM 683 C C . ASP A 1 86 ? -12.315 -2.836 20.168 1.00 92.38 86 ASP A C 1
ATOM 685 O O . ASP A 1 86 ? -11.930 -2.665 19.007 1.00 92.38 86 ASP A O 1
ATOM 689 N N . GLU A 1 87 ? -11.533 -2.613 21.226 1.00 92.75 87 GLU A N 1
ATOM 690 C CA . GLU A 1 87 ? -10.137 -2.180 21.128 1.00 92.75 87 GLU A CA 1
ATOM 691 C C . GLU A 1 87 ? -9.264 -3.215 20.407 1.00 92.75 87 GLU A C 1
ATOM 693 O O . GLU A 1 87 ? -8.443 -2.837 19.570 1.00 92.75 87 GLU A O 1
ATOM 698 N N . LYS A 1 88 ? -9.468 -4.511 20.676 1.00 89.62 88 LYS A N 1
ATOM 699 C CA . LYS A 1 88 ? -8.694 -5.602 20.071 1.00 89.62 88 LYS A CA 1
ATOM 700 C C . LYS A 1 88 ? -8.963 -5.680 18.575 1.00 89.62 88 LYS A C 1
ATOM 702 O O . LYS A 1 88 ? -8.027 -5.608 17.778 1.00 89.62 88 LYS A O 1
ATOM 707 N N . VAL A 1 89 ? -10.239 -5.665 18.185 1.00 89.00 89 VAL A N 1
ATOM 708 C CA . VAL A 1 89 ? -10.647 -5.635 16.769 1.00 89.00 89 VAL A CA 1
ATOM 709 C C . VAL A 1 89 ? -10.073 -4.402 16.062 1.00 89.00 89 VAL A C 1
ATOM 711 O O . VAL A 1 89 ? -9.629 -4.479 14.916 1.00 89.00 89 VAL A O 1
ATOM 714 N N . LEU A 1 90 ? -10.031 -3.251 16.737 1.00 91.50 90 LEU A N 1
ATOM 715 C CA . LEU A 1 90 ? -9.463 -2.032 16.169 1.00 91.50 90 LEU A CA 1
ATOM 716 C C . LEU A 1 90 ? -7.940 -2.131 15.976 1.00 91.50 90 LEU A C 1
ATOM 718 O O . LEU A 1 90 ? -7.450 -1.796 14.894 1.00 91.50 90 LEU A O 1
ATOM 722 N N . LYS A 1 91 ? -7.202 -2.646 16.972 1.00 90.81 91 LYS A N 1
ATOM 723 C CA . LYS A 1 91 ? -5.758 -2.942 16.870 1.00 90.81 91 LYS A CA 1
ATOM 724 C C . LYS A 1 91 ? -5.475 -3.890 15.701 1.00 90.81 91 LYS A C 1
ATOM 726 O O . LYS A 1 91 ? -4.559 -3.655 14.914 1.00 90.81 91 LYS A O 1
ATOM 731 N N . GLN A 1 92 ? -6.302 -4.916 15.537 1.00 87.81 92 GLN A N 1
ATOM 732 C CA . GLN A 1 92 ? -6.217 -5.875 14.443 1.00 87.81 92 GLN A CA 1
ATOM 733 C C . GLN A 1 92 ? -6.428 -5.245 13.058 1.00 87.81 92 GLN A C 1
ATOM 735 O O . GLN A 1 92 ? -5.625 -5.465 12.147 1.00 87.81 92 GLN A O 1
ATOM 740 N N . ILE A 1 93 ? -7.469 -4.419 12.900 1.00 89.50 93 ILE A N 1
ATOM 741 C CA . ILE A 1 93 ? -7.712 -3.673 11.657 1.00 89.50 93 ILE A CA 1
ATOM 742 C C . ILE A 1 93 ? -6.511 -2.771 11.348 1.00 89.50 93 ILE A C 1
ATOM 744 O O . ILE A 1 93 ? -6.019 -2.766 10.222 1.00 89.50 93 ILE A O 1
ATOM 748 N N . ILE A 1 94 ? -5.998 -2.035 12.337 1.00 91.12 94 ILE A N 1
ATOM 749 C CA . ILE A 1 94 ? -4.830 -1.161 12.150 1.00 91.12 94 ILE A CA 1
ATOM 750 C C . ILE A 1 94 ? -3.606 -1.969 11.717 1.00 91.12 94 ILE A C 1
ATOM 752 O O . ILE A 1 94 ? -2.930 -1.565 10.771 1.00 91.12 94 ILE A O 1
ATOM 756 N N . ARG A 1 95 ? -3.342 -3.122 12.345 1.00 89.88 95 ARG A N 1
ATOM 757 C CA . ARG A 1 95 ? -2.229 -4.010 11.975 1.00 89.88 95 ARG A CA 1
ATOM 758 C C . ARG A 1 95 ? -2.314 -4.422 10.506 1.00 89.88 95 ARG A C 1
ATOM 760 O O . ARG A 1 95 ? -1.327 -4.307 9.784 1.00 89.88 95 ARG A O 1
ATOM 767 N N . LEU A 1 96 ? -3.502 -4.803 10.040 1.00 89.75 96 LEU A N 1
ATOM 768 C CA . LEU A 1 96 ? -3.740 -5.154 8.639 1.00 89.75 96 LEU A CA 1
ATOM 769 C C . LEU A 1 96 ? -3.554 -3.973 7.675 1.00 89.75 96 LEU A C 1
ATOM 771 O O . LEU A 1 96 ? -3.097 -4.153 6.547 1.00 89.75 96 LEU A O 1
ATOM 775 N N . LEU A 1 97 ? -3.900 -2.758 8.106 1.00 90.75 97 LEU A N 1
ATOM 776 C CA . LEU A 1 97 ? -3.794 -1.541 7.298 1.00 90.75 97 LEU A CA 1
ATOM 777 C C . LEU A 1 97 ? -2.392 -0.902 7.328 1.00 90.75 97 LEU A C 1
ATOM 779 O O . LEU A 1 97 ? -2.059 -0.112 6.437 1.00 90.75 97 LEU A O 1
ATOM 783 N N . LYS A 1 98 ? -1.543 -1.247 8.304 1.00 90.88 98 LYS A N 1
ATOM 784 C CA . LYS A 1 98 ? -0.195 -0.677 8.492 1.00 90.88 98 LYS A CA 1
ATOM 785 C C . LYS A 1 98 ? 0.700 -0.814 7.243 1.00 90.88 98 LYS A C 1
ATOM 787 O O . LYS A 1 98 ? 1.304 0.195 6.857 1.00 90.88 98 LYS A O 1
ATOM 792 N N . PRO A 1 99 ? 0.749 -1.962 6.531 1.00 92.56 99 PRO A N 1
ATOM 793 C CA . PRO A 1 99 ? 1.500 -2.077 5.279 1.00 92.56 99 PRO A CA 1
ATOM 794 C C . PRO A 1 99 ? 1.033 -1.109 4.192 1.00 92.56 99 PRO A C 1
ATOM 796 O O . PRO A 1 99 ? 1.855 -0.470 3.532 1.00 92.56 99 PRO A O 1
ATOM 799 N N . PHE A 1 100 ? -0.281 -0.929 4.053 1.00 92.06 100 PHE A N 1
ATOM 800 C CA . PHE A 1 100 ? -0.858 0.002 3.084 1.00 92.06 100 PHE A CA 1
ATOM 801 C C . PHE A 1 100 ? -0.502 1.445 3.410 1.00 92.06 100 PHE A C 1
ATOM 803 O O . PHE A 1 100 ? -0.114 2.190 2.514 1.00 92.06 100 PHE A O 1
ATOM 810 N N . LYS A 1 101 ? -0.568 1.839 4.689 1.00 91.56 101 LYS A N 1
ATOM 811 C CA . LYS A 1 101 ? -0.159 3.180 5.129 1.00 91.56 101 LYS A CA 1
ATOM 812 C C . LYS A 1 101 ? 1.272 3.497 4.703 1.00 91.56 101 LYS A C 1
ATOM 814 O O . LYS A 1 101 ? 1.526 4.579 4.181 1.00 91.56 101 LYS A O 1
ATOM 819 N N . GLN A 1 102 ? 2.200 2.564 4.910 1.00 89.81 102 GLN A N 1
ATOM 820 C CA . GLN A 1 102 ? 3.602 2.761 4.536 1.00 89.81 102 GLN A CA 1
ATOM 821 C C . GLN A 1 102 ? 3.788 2.847 3.022 1.00 89.81 102 GLN A C 1
ATOM 823 O O . GLN A 1 102 ? 4.458 3.755 2.537 1.00 89.81 102 GLN A O 1
ATOM 828 N N . VAL A 1 103 ? 3.166 1.939 2.269 1.00 92.12 103 VAL A N 1
ATOM 829 C CA . VAL A 1 103 ? 3.236 1.963 0.805 1.00 92.12 103 VAL A CA 1
ATOM 830 C C . VAL A 1 103 ? 2.660 3.256 0.238 1.00 92.12 103 VAL A C 1
ATOM 832 O O . VAL A 1 103 ? 3.283 3.870 -0.624 1.00 92.12 103 VAL A O 1
ATOM 835 N N . LEU A 1 104 ? 1.519 3.714 0.753 1.00 90.50 104 LEU A N 1
ATOM 836 C CA . LEU A 1 104 ? 0.915 4.972 0.327 1.00 90.50 104 LEU A CA 1
ATOM 837 C C . LEU A 1 104 ? 1.821 6.166 0.627 1.00 90.50 104 LEU A C 1
ATOM 839 O O . LEU A 1 104 ? 1.948 7.031 -0.230 1.00 90.50 104 LEU A O 1
ATOM 843 N N . LYS A 1 105 ? 2.502 6.203 1.781 1.00 90.25 105 LYS A N 1
ATOM 844 C CA . LYS A 1 105 ? 3.491 7.255 2.074 1.00 90.25 105 LYS A CA 1
ATOM 845 C C . LYS A 1 105 ? 4.619 7.287 1.037 1.00 90.25 105 LYS A C 1
ATOM 847 O O . LYS A 1 105 ? 4.973 8.362 0.566 1.00 90.25 105 LYS A O 1
ATOM 852 N N . ILE A 1 106 ? 5.142 6.123 0.652 1.00 90.44 106 ILE A N 1
ATOM 853 C CA . ILE A 1 106 ? 6.217 6.016 -0.345 1.00 90.44 106 ILE A CA 1
ATOM 854 C C . ILE A 1 106 ? 5.719 6.472 -1.723 1.00 90.44 106 ILE A C 1
ATOM 856 O O . ILE A 1 106 ? 6.325 7.336 -2.349 1.00 90.44 106 ILE A O 1
ATOM 860 N N . ILE A 1 107 ? 4.595 5.925 -2.190 1.00 91.00 107 ILE A N 1
ATOM 861 C CA . ILE A 1 107 ? 4.091 6.181 -3.546 1.00 91.00 107 ILE A CA 1
ATOM 862 C C . ILE A 1 107 ? 3.572 7.618 -3.695 1.00 91.00 107 ILE A C 1
ATOM 864 O O . ILE A 1 107 ? 3.762 8.231 -4.741 1.00 91.00 107 ILE A O 1
ATOM 868 N N . GLN A 1 108 ? 2.944 8.183 -2.662 1.00 88.94 108 GLN A N 1
ATOM 869 C CA . GLN A 1 108 ? 2.373 9.536 -2.700 1.00 88.94 108 GLN A CA 1
ATOM 870 C C . GLN A 1 108 ? 3.384 10.638 -2.342 1.00 88.94 108 GLN A C 1
ATOM 872 O O . GLN A 1 108 ? 2.980 11.777 -2.107 1.00 88.94 108 GLN A O 1
ATOM 877 N N . THR A 1 109 ? 4.681 10.327 -2.274 1.00 86.38 109 THR A N 1
ATOM 878 C CA . THR A 1 109 ? 5.716 11.348 -2.068 1.00 86.38 109 THR A CA 1
ATOM 879 C C . THR A 1 109 ? 5.760 12.291 -3.274 1.00 86.38 109 THR A C 1
ATOM 881 O O . THR A 1 109 ? 5.871 11.841 -4.409 1.00 86.38 109 THR A O 1
ATOM 884 N N . THR A 1 110 ? 5.675 13.602 -3.034 1.00 83.25 110 THR A N 1
ATOM 885 C CA . THR A 1 110 ? 5.655 14.640 -4.086 1.00 83.25 110 THR A CA 1
ATOM 886 C C . THR A 1 110 ? 7.041 15.154 -4.464 1.00 83.25 110 THR A C 1
ATOM 888 O O . THR A 1 110 ? 7.202 15.781 -5.504 1.00 83.25 110 THR A O 1
ATOM 891 N N . ASN A 1 111 ? 8.042 14.904 -3.620 1.00 86.94 111 ASN A N 1
ATOM 892 C CA . ASN A 1 111 ? 9.353 15.553 -3.717 1.00 86.94 111 ASN A CA 1
ATOM 893 C C . ASN A 1 111 ? 10.362 14.759 -4.562 1.00 86.94 111 ASN A C 1
ATOM 895 O O . ASN A 1 111 ? 11.471 15.227 -4.796 1.00 86.94 111 ASN A O 1
ATOM 899 N N . ALA A 1 112 ? 9.997 13.554 -5.001 1.00 87.06 112 ALA A N 1
ATOM 900 C CA . ALA A 1 112 ? 10.833 12.693 -5.826 1.00 87.06 112 ALA A CA 1
ATOM 901 C C . ALA A 1 112 ? 9.952 11.806 -6.719 1.00 87.06 112 ALA A C 1
ATOM 903 O O . ALA A 1 112 ? 8.806 11.524 -6.352 1.00 87.06 112 ALA A O 1
ATOM 904 N N . PRO A 1 113 ? 10.459 11.327 -7.870 1.00 92.12 113 PRO A N 1
ATOM 905 C CA . PRO A 1 113 ? 9.747 10.330 -8.660 1.00 92.12 113 PRO A CA 1
ATOM 906 C C . PRO A 1 113 ? 9.456 9.097 -7.803 1.00 92.12 113 PRO A C 1
ATOM 908 O O . PRO A 1 113 ? 10.358 8.583 -7.161 1.00 92.12 113 PRO A O 1
ATOM 911 N N . SER A 1 114 ? 8.225 8.596 -7.800 1.00 94.38 114 SER A N 1
ATOM 912 C CA . SER A 1 114 ? 7.838 7.433 -6.982 1.00 94.38 114 SER A CA 1
ATOM 913 C C . SER A 1 114 ? 7.325 6.253 -7.808 1.00 94.38 114 SER A C 1
ATOM 915 O O . SER A 1 114 ? 7.144 5.154 -7.282 1.00 94.38 114 SER A O 1
ATOM 917 N N . LEU A 1 115 ? 7.133 6.442 -9.120 1.00 95.06 115 LEU A N 1
ATOM 918 C CA . LEU A 1 115 ? 6.561 5.431 -10.014 1.00 95.06 115 LEU A CA 1
ATOM 919 C C . LEU A 1 115 ? 7.360 4.116 -9.997 1.00 95.06 115 LEU A C 1
ATOM 921 O O . LEU A 1 115 ? 6.777 3.034 -10.031 1.00 95.06 115 LEU A O 1
ATOM 925 N N . TYR A 1 116 ? 8.687 4.205 -9.858 1.00 94.81 116 TYR A N 1
ATOM 926 C CA . TYR A 1 116 ? 9.579 3.046 -9.778 1.00 94.81 116 TYR A CA 1
ATOM 927 C C . TYR A 1 116 ? 9.353 2.180 -8.527 1.00 94.81 116 TYR A C 1
ATOM 929 O O . TYR A 1 116 ? 9.730 1.006 -8.520 1.00 94.81 116 TYR A O 1
ATOM 937 N N . MET A 1 117 ? 8.731 2.729 -7.477 1.00 95.00 117 MET A N 1
ATOM 938 C CA . MET A 1 117 ? 8.414 2.003 -6.245 1.00 95.00 117 MET A CA 1
ATOM 939 C C . MET A 1 117 ? 7.105 1.223 -6.341 1.00 95.00 117 MET A C 1
ATOM 941 O O . MET A 1 117 ? 6.920 0.291 -5.566 1.00 95.00 117 MET A O 1
ATOM 945 N N . VAL A 1 118 ? 6.212 1.535 -7.288 1.00 95.38 118 VAL A N 1
ATOM 946 C CA . VAL A 1 118 ? 4.882 0.904 -7.374 1.00 95.38 118 VAL A CA 1
ATOM 947 C C . VAL A 1 118 ? 4.988 -0.616 -7.516 1.00 95.38 118 VAL A C 1
ATOM 949 O O . VAL A 1 118 ? 4.343 -1.348 -6.762 1.00 95.38 118 VAL A O 1
ATOM 952 N N . LEU A 1 119 ? 5.853 -1.106 -8.410 1.00 95.50 119 LEU A N 1
ATOM 953 C CA . LEU A 1 119 ? 6.107 -2.539 -8.596 1.00 95.50 119 LEU A CA 1
ATOM 954 C C . LEU A 1 119 ? 6.621 -3.194 -7.303 1.00 95.50 119 LEU A C 1
ATOM 956 O O . LEU A 1 119 ? 6.107 -4.223 -6.858 1.00 95.50 119 LEU A O 1
ATOM 960 N N . ILE A 1 120 ? 7.614 -2.568 -6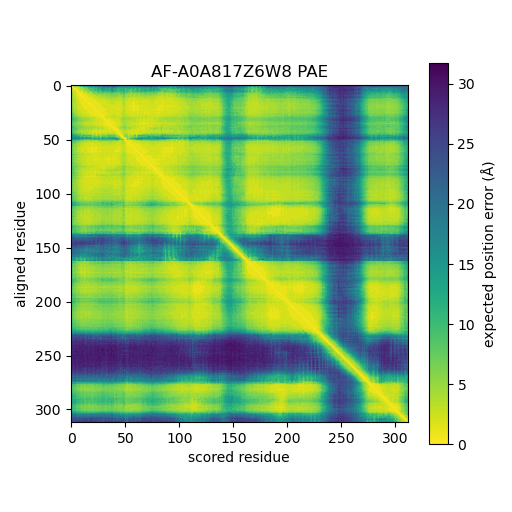.669 1.00 94.56 120 ILE A N 1
ATOM 961 C CA . ILE A 1 120 ? 8.271 -3.070 -5.455 1.00 94.56 120 ILE A CA 1
ATOM 962 C C . ILE A 1 120 ? 7.271 -3.132 -4.296 1.00 94.56 120 ILE A C 1
ATOM 964 O O . ILE A 1 120 ? 7.140 -4.165 -3.637 1.00 94.56 120 ILE A O 1
ATOM 968 N N . CYS A 1 121 ? 6.537 -2.044 -4.072 1.00 95.00 121 CYS A N 1
ATOM 969 C CA . CYS A 1 121 ? 5.514 -1.931 -3.046 1.00 95.00 121 CYS A CA 1
ATOM 970 C C . CYS A 1 121 ? 4.376 -2.931 -3.260 1.00 95.00 121 CYS A C 1
ATOM 972 O O . CYS A 1 121 ? 3.943 -3.560 -2.298 1.00 95.00 121 CYS A O 1
ATOM 974 N N . THR A 1 122 ? 3.937 -3.138 -4.503 1.00 94.88 122 THR A N 1
ATOM 975 C CA . THR A 1 122 ? 2.890 -4.118 -4.826 1.00 94.88 122 THR A CA 1
ATOM 976 C C . THR A 1 122 ? 3.348 -5.536 -4.498 1.00 94.88 122 THR A C 1
ATOM 978 O O . THR A 1 122 ? 2.630 -6.281 -3.831 1.00 94.88 122 THR A O 1
ATOM 981 N N . HIS A 1 123 ? 4.574 -5.910 -4.880 1.00 93.25 123 HIS A N 1
ATOM 982 C CA . HIS A 1 123 ? 5.135 -7.206 -4.496 1.00 93.25 123 HIS A CA 1
ATOM 983 C C . HIS A 1 123 ? 5.295 -7.350 -2.983 1.00 93.25 123 HIS A C 1
ATOM 985 O O . HIS A 1 123 ? 5.024 -8.425 -2.452 1.00 93.25 123 HIS A O 1
ATOM 991 N N . LYS A 1 124 ? 5.721 -6.287 -2.289 1.00 92.75 124 LYS A N 1
ATOM 992 C CA . LYS A 1 124 ? 5.833 -6.283 -0.826 1.00 92.75 124 LYS A CA 1
ATOM 993 C C . LYS A 1 124 ? 4.467 -6.512 -0.177 1.00 92.75 124 LYS A C 1
ATOM 995 O O . LYS A 1 124 ? 4.360 -7.402 0.653 1.00 92.75 124 LYS A O 1
ATOM 1000 N N . LEU A 1 125 ? 3.426 -5.795 -0.611 1.00 93.50 125 LEU A N 1
ATOM 1001 C CA . LEU A 1 125 ? 2.061 -5.969 -0.105 1.00 93.50 125 LEU A CA 1
ATOM 1002 C C . LEU A 1 125 ? 1.531 -7.375 -0.354 1.00 93.50 125 LEU A C 1
ATOM 1004 O O . LEU A 1 125 ? 1.020 -7.989 0.572 1.00 93.50 125 LEU A O 1
ATOM 1008 N N . ARG A 1 126 ? 1.678 -7.909 -1.572 1.00 94.31 126 ARG A N 1
ATOM 1009 C CA . ARG A 1 126 ? 1.241 -9.279 -1.885 1.00 94.31 126 ARG A CA 1
ATOM 1010 C C . ARG A 1 126 ? 1.900 -10.298 -0.965 1.00 94.31 126 ARG A C 1
ATOM 1012 O O . ARG A 1 126 ? 1.219 -11.165 -0.430 1.00 94.31 126 ARG A O 1
ATOM 1019 N N . LYS A 1 127 ? 3.209 -10.156 -0.760 1.00 92.00 127 LYS A N 1
ATOM 1020 C CA . LYS A 1 127 ? 4.010 -11.016 0.108 1.00 92.00 127 LYS A CA 1
ATOM 1021 C C . LYS A 1 127 ? 3.549 -10.913 1.579 1.00 92.00 127 LYS A C 1
ATOM 1023 O O . LYS A 1 127 ? 3.101 -11.914 2.132 1.00 92.00 127 LYS A O 1
ATOM 1028 N N . THR A 1 128 ? 3.448 -9.698 2.125 1.00 92.00 128 THR A N 1
ATOM 1029 C CA . THR A 1 128 ? 2.941 -9.444 3.489 1.00 92.00 128 THR A CA 1
ATOM 1030 C C . THR A 1 128 ? 1.498 -9.913 3.698 1.00 92.00 128 THR A C 1
ATOM 1032 O O . THR A 1 128 ? 1.149 -10.404 4.760 1.00 92.00 128 THR A O 1
ATOM 1035 N N . LEU A 1 129 ? 0.634 -9.798 2.690 1.00 91.56 129 LEU A N 1
ATOM 1036 C CA . LEU A 1 129 ? -0.736 -10.305 2.760 1.00 91.56 129 LEU A CA 1
ATOM 1037 C C . LEU A 1 129 ? -0.826 -11.812 2.528 1.00 91.56 129 LEU A C 1
ATOM 1039 O O . LEU A 1 129 ? -1.900 -12.365 2.716 1.00 91.56 129 LEU A O 1
ATOM 1043 N N . SER A 1 130 ? 0.242 -12.494 2.120 1.00 90.38 130 SER A N 1
ATOM 1044 C CA . SER A 1 130 ? 0.241 -13.951 1.931 1.00 90.38 130 SER A CA 1
ATOM 1045 C C . SER A 1 130 ? 0.680 -14.696 3.192 1.00 90.38 130 SER A C 1
ATOM 1047 O O . SER A 1 130 ? 0.210 -15.811 3.420 1.00 90.38 130 SER A O 1
ATOM 1049 N N . SER A 1 131 ? 1.462 -14.057 4.067 1.00 88.12 131 SER A N 1
ATOM 1050 C CA . SER A 1 131 ? 1.937 -14.633 5.329 1.00 88.12 131 SER A CA 1
ATOM 1051 C C . SER A 1 131 ? 1.467 -13.823 6.538 1.00 88.12 131 SER A C 1
ATOM 1053 O O . SER A 1 131 ? 1.623 -12.606 6.580 1.00 88.12 131 SER A O 1
ATOM 1055 N N . PHE A 1 132 ? 0.896 -14.498 7.539 1.00 82.88 132 PHE A N 1
ATOM 1056 C CA . PHE A 1 132 ? 0.526 -13.847 8.798 1.00 82.88 132 PHE A CA 1
ATOM 1057 C C . PHE A 1 132 ? 1.763 -13.378 9.572 1.00 82.88 132 PHE A C 1
ATOM 1059 O O . PHE A 1 132 ? 1.775 -12.252 10.062 1.00 82.88 132 PHE A O 1
ATOM 1066 N N . ASP A 1 133 ? 2.823 -14.185 9.587 1.00 82.50 133 ASP A N 1
ATOM 1067 C CA . ASP A 1 133 ? 4.078 -13.860 10.272 1.00 82.50 133 ASP A CA 1
ATOM 1068 C C . ASP A 1 133 ? 4.746 -12.621 9.676 1.00 82.50 133 ASP A C 1
ATOM 1070 O O . ASP A 1 133 ? 5.344 -11.808 10.374 1.00 82.50 133 ASP A O 1
ATOM 1074 N N . GLU A 1 134 ? 4.630 -12.427 8.364 1.00 84.12 134 GLU A N 1
ATOM 1075 C CA . GLU A 1 134 ? 5.159 -11.221 7.732 1.00 84.12 134 GLU A CA 1
ATOM 1076 C C . GLU A 1 134 ? 4.333 -9.976 8.034 1.00 84.12 134 GLU A C 1
ATOM 1078 O O . GLU A 1 134 ? 4.861 -8.868 7.964 1.00 84.12 134 GLU A O 1
ATOM 1083 N N . LEU A 1 135 ? 3.045 -10.145 8.339 1.00 84.25 135 LEU A N 1
ATOM 1084 C CA . LEU A 1 135 ? 2.166 -9.058 8.746 1.00 84.25 135 LEU A CA 1
ATOM 1085 C C . LEU A 1 135 ? 2.422 -8.653 10.201 1.00 84.25 135 LEU A C 1
ATOM 1087 O O . LEU A 1 135 ? 2.430 -7.459 10.504 1.00 84.25 135 LEU A O 1
ATOM 1091 N N . THR A 1 136 ? 2.634 -9.621 11.096 1.00 79.56 136 THR A N 1
ATOM 1092 C CA . THR A 1 136 ? 2.952 -9.359 12.508 1.00 79.56 136 THR A CA 1
ATOM 1093 C C . THR A 1 136 ? 4.338 -8.745 12.664 1.00 79.56 136 THR A C 1
ATOM 1095 O O . THR A 1 136 ? 4.476 -7.762 13.386 1.00 79.56 136 THR A O 1
ATOM 1098 N N . ASN A 1 137 ? 5.322 -9.238 11.909 1.00 80.25 137 ASN A N 1
ATOM 1099 C CA . ASN A 1 137 ? 6.699 -8.737 11.909 1.00 80.25 137 ASN A CA 1
ATOM 1100 C C . ASN A 1 137 ? 6.918 -7.555 10.954 1.00 80.25 137 ASN A C 1
ATOM 1102 O O . ASN A 1 137 ? 8.055 -7.238 10.593 1.00 80.25 137 ASN A O 1
ATOM 1106 N N . TYR A 1 138 ? 5.846 -6.911 10.484 1.00 77.75 138 TYR A N 1
ATOM 1107 C CA . TYR A 1 138 ? 5.946 -5.806 9.541 1.00 77.75 138 TYR A CA 1
ATOM 1108 C C . TYR A 1 138 ? 6.463 -4.532 10.236 1.00 77.75 138 TYR A C 1
ATOM 1110 O O . TYR A 1 138 ? 5.718 -3.588 10.523 1.00 77.75 138 TYR A O 1
ATOM 1118 N N . HIS A 1 139 ? 7.767 -4.498 10.498 1.00 68.12 139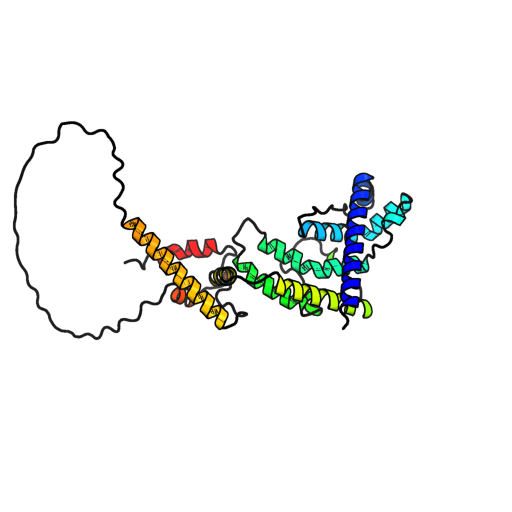 HIS A N 1
ATOM 1119 C CA . HIS A 1 139 ? 8.465 -3.336 11.030 1.00 68.12 139 HIS A CA 1
ATOM 1120 C C . HIS A 1 139 ? 8.855 -2.391 9.891 1.00 68.12 139 HIS A C 1
ATOM 1122 O O . HIS A 1 139 ? 9.320 -2.806 8.824 1.00 68.12 139 HIS A O 1
ATOM 1128 N N . SER A 1 140 ? 8.629 -1.090 10.097 1.00 57.31 140 SER A N 1
ATOM 1129 C CA . SER A 1 140 ? 9.131 -0.076 9.169 1.00 57.31 140 SER A CA 1
ATOM 1130 C C . SER A 1 140 ? 10.640 0.046 9.379 1.00 57.31 140 SER A C 1
ATOM 1132 O O . SER A 1 140 ? 11.038 0.432 10.476 1.00 57.31 140 SER A O 1
ATOM 1134 N N . PRO A 1 141 ? 11.492 -0.175 8.364 1.00 51.66 141 PRO A N 1
ATOM 1135 C CA . PRO A 1 141 ? 12.932 0.059 8.497 1.00 51.66 141 PRO A CA 1
ATOM 1136 C C . PRO A 1 141 ? 13.291 1.546 8.695 1.00 51.66 141 PRO A C 1
ATOM 1138 O O . PRO A 1 141 ? 14.454 1.879 8.862 1.00 51.66 141 PRO A O 1
ATOM 1141 N N . SER A 1 142 ? 12.306 2.450 8.671 1.00 46.00 142 SER A N 1
ATOM 1142 C CA . SER A 1 142 ? 12.479 3.901 8.780 1.00 46.00 142 SER A CA 1
ATOM 1143 C C . SER A 1 142 ? 12.101 4.486 10.149 1.00 46.00 142 SER A C 1
ATOM 1145 O O . SER A 1 142 ? 11.901 5.693 10.234 1.00 46.00 142 SER A O 1
ATOM 1147 N N . SER A 1 143 ? 11.898 3.665 11.186 1.00 43.41 143 SER A N 1
ATOM 1148 C CA . SER A 1 143 ? 11.508 4.144 12.525 1.00 43.41 143 SER A CA 1
ATOM 1149 C C . SER A 1 143 ? 12.695 4.197 13.488 1.00 43.41 143 SER A C 1
ATOM 1151 O O . SER A 1 143 ? 12.593 3.810 14.646 1.00 43.41 143 SER A O 1
ATOM 1153 N N . THR A 1 144 ? 13.845 4.665 13.014 1.00 40.44 144 THR A N 1
ATOM 1154 C CA . THR A 1 144 ? 14.915 5.145 13.886 1.00 40.44 144 THR A CA 1
ATOM 1155 C C . THR A 1 144 ? 14.562 6.577 14.301 1.00 40.44 144 THR A C 1
ATOM 1157 O O . THR A 1 144 ? 14.525 7.472 13.462 1.00 40.44 144 THR A O 1
ATOM 1160 N N . ASN A 1 145 ? 14.282 6.778 15.596 1.00 43.00 145 ASN A N 1
ATOM 1161 C CA . ASN A 1 145 ? 14.252 8.066 16.325 1.00 43.00 145 ASN A CA 1
ATOM 1162 C C . ASN A 1 145 ? 12.897 8.679 16.748 1.00 43.00 145 ASN A C 1
ATOM 1164 O O . ASN A 1 145 ? 12.875 9.850 17.119 1.00 43.00 145 ASN A O 1
ATOM 1168 N N . SER A 1 146 ? 11.779 7.945 16.817 1.00 40.53 146 SER A N 1
ATOM 1169 C CA . SER A 1 146 ? 10.582 8.482 17.501 1.00 40.53 146 SER A CA 1
ATOM 1170 C C . SER A 1 146 ? 9.862 7.451 18.373 1.00 40.53 146 SER A C 1
ATOM 1172 O O . SER A 1 146 ? 9.142 6.609 17.848 1.00 40.53 146 SER A O 1
ATOM 1174 N N . SER A 1 147 ? 10.053 7.589 19.692 1.00 41.19 147 SER A N 1
ATOM 1175 C CA . SER A 1 147 ? 9.254 7.053 20.811 1.00 41.19 147 SER A CA 1
ATOM 1176 C C . SER A 1 147 ? 8.867 5.566 20.724 1.00 41.19 147 SER A C 1
ATOM 1178 O O . SER A 1 147 ? 7.855 5.177 20.145 1.00 41.19 147 SER A O 1
ATOM 1180 N N . SER A 1 148 ? 9.695 4.742 21.365 1.00 44.00 148 SER A N 1
ATOM 1181 C CA . SER A 1 148 ? 9.621 3.280 21.491 1.00 44.00 148 SER A CA 1
ATOM 1182 C C . SER A 1 148 ? 8.432 2.738 22.293 1.00 44.00 148 SER A C 1
ATOM 1184 O O . SER A 1 148 ? 8.238 1.526 22.332 1.00 44.00 148 SER A O 1
ATOM 1186 N N . ASP A 1 149 ? 7.618 3.590 22.913 1.00 45.19 149 ASP A N 1
ATOM 1187 C CA . ASP A 1 149 ? 6.658 3.125 23.925 1.00 45.19 149 ASP A CA 1
ATOM 1188 C C . ASP A 1 149 ? 5.280 2.781 23.335 1.00 45.19 149 ASP A C 1
ATOM 1190 O O . ASP A 1 149 ? 4.456 2.145 23.986 1.00 45.19 149 ASP A O 1
ATOM 1194 N N . ILE A 1 150 ? 5.032 3.148 22.071 1.00 50.81 150 ILE A N 1
ATOM 1195 C CA .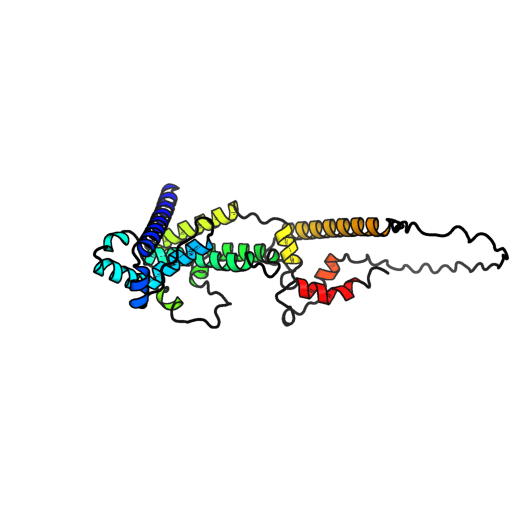 ILE A 1 150 ? 3.727 2.984 21.410 1.00 50.81 150 ILE A CA 1
ATOM 1196 C C . ILE A 1 150 ? 3.595 1.643 20.671 1.00 50.81 150 ILE A C 1
ATOM 1198 O O . ILE A 1 150 ? 2.497 1.090 20.592 1.00 50.81 150 ILE A O 1
ATOM 1202 N N . GLU A 1 151 ? 4.680 1.099 20.107 1.00 51.28 151 GLU A N 1
ATOM 1203 C CA . GLU A 1 151 ? 4.594 -0.165 19.354 1.00 51.28 151 GLU A CA 1
ATOM 1204 C C . GLU A 1 151 ? 4.420 -1.384 20.274 1.00 51.28 151 GLU A C 1
ATOM 1206 O O . GLU A 1 151 ? 3.777 -2.355 19.873 1.00 51.28 151 GLU A O 1
ATOM 1211 N N . ASN A 1 152 ? 4.887 -1.302 21.524 1.00 47.66 152 ASN A N 1
ATOM 1212 C CA . ASN A 1 152 ? 4.834 -2.413 22.475 1.00 47.66 152 ASN A CA 1
ATOM 1213 C C . ASN A 1 152 ? 3.414 -2.695 23.012 1.00 47.66 152 ASN A C 1
ATOM 1215 O O . ASN A 1 152 ? 3.063 -3.857 23.190 1.00 47.66 152 ASN A O 1
ATOM 1219 N N . ASP A 1 153 ? 2.546 -1.683 23.167 1.00 48.91 153 ASP A N 1
ATOM 1220 C CA . ASP A 1 153 ? 1.176 -1.858 23.711 1.00 48.91 153 ASP A CA 1
ATOM 1221 C C . ASP A 1 153 ? 0.176 -2.451 22.678 1.00 48.91 153 ASP A C 1
ATOM 1223 O O . ASP A 1 153 ? -1.004 -2.689 22.957 1.00 48.91 153 ASP A O 1
ATOM 1227 N N . ILE A 1 154 ? 0.634 -2.703 21.442 1.00 55.38 154 ILE A N 1
ATOM 1228 C CA . ILE A 1 154 ? -0.156 -3.310 20.351 1.00 55.38 154 ILE A CA 1
ATOM 1229 C C . IL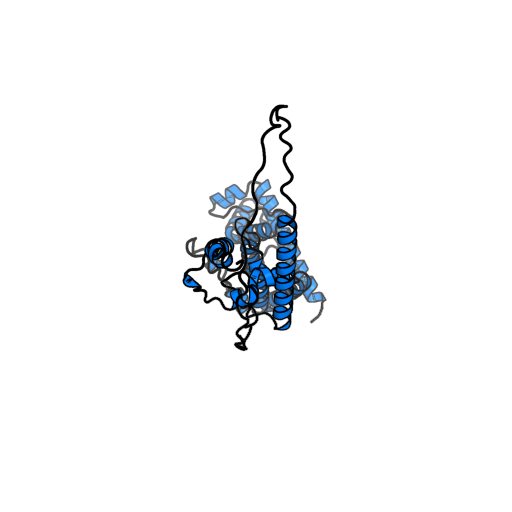E A 1 154 ? 0.193 -4.802 20.155 1.00 55.38 154 ILE A C 1
ATOM 1231 O O . ILE A 1 154 ? -0.486 -5.496 19.394 1.00 55.38 154 ILE A O 1
ATOM 1235 N N . HIS A 1 155 ? 1.198 -5.339 20.854 1.00 55.91 155 HIS A N 1
ATOM 1236 C CA . HIS A 1 155 ? 1.634 -6.740 20.753 1.00 55.91 155 HIS A CA 1
ATOM 1237 C C . HIS A 1 155 ? 1.013 -7.663 21.825 1.00 55.91 155 HIS A C 1
ATOM 1239 O O . HIS A 1 155 ? 1.685 -8.531 22.366 1.00 55.91 155 HIS A O 1
ATOM 1245 N N . GLU A 1 156 ? -0.283 -7.512 22.118 1.00 57.19 156 GLU A N 1
ATOM 1246 C CA . GLU A 1 156 ? -1.018 -8.495 22.936 1.00 57.19 156 GLU A CA 1
ATOM 1247 C C . GLU A 1 156 ? -1.219 -9.833 22.198 1.00 57.19 156 GLU A C 1
ATOM 1249 O O . GLU A 1 156 ? -1.396 -9.870 20.973 1.00 57.19 156 GLU A O 1
ATOM 1254 N N . GLU A 1 157 ? -1.212 -10.912 22.988 1.00 57.09 157 GLU A N 1
ATOM 1255 C CA . GLU A 1 157 ? -1.468 -12.308 22.615 1.00 57.09 157 GLU A CA 1
ATOM 1256 C C . GLU A 1 157 ? -2.751 -12.442 21.778 1.00 57.09 157 GLU A C 1
ATOM 1258 O O . GLU A 1 157 ? -3.821 -11.955 22.153 1.00 57.09 157 GLU A O 1
ATOM 1263 N N . ILE A 1 158 ? -2.633 -13.070 20.606 1.00 57.56 158 ILE A N 1
ATOM 1264 C CA . ILE A 1 158 ? -3.718 -13.175 19.625 1.00 57.56 158 ILE A CA 1
ATOM 1265 C C . ILE A 1 158 ? -4.458 -14.492 19.857 1.00 57.56 158 ILE A C 1
ATOM 1267 O O . ILE A 1 158 ? -3.863 -15.561 19.746 1.00 57.56 158 ILE A O 1
ATOM 1271 N N . ASP A 1 159 ? -5.761 -14.409 20.124 1.00 62.22 159 ASP A N 1
ATOM 1272 C CA . ASP A 1 159 ? -6.645 -15.571 20.219 1.00 62.22 159 ASP A CA 1
ATOM 1273 C C . ASP A 1 159 ? -6.714 -16.329 18.873 1.00 62.22 159 ASP A C 1
ATOM 1275 O O . ASP A 1 159 ? -6.840 -15.730 17.797 1.00 62.22 159 ASP A O 1
ATOM 1279 N N . MET A 1 160 ? -6.650 -17.665 18.919 1.00 59.91 160 MET A N 1
ATOM 1280 C CA . MET A 1 160 ? -6.644 -18.531 17.733 1.00 59.91 160 MET A CA 1
ATOM 1281 C C . MET A 1 160 ? -7.905 -18.368 16.871 1.00 59.91 160 MET A C 1
ATOM 1283 O O . MET A 1 160 ? -7.831 -18.468 15.646 1.00 59.91 160 MET A O 1
ATOM 1287 N N . THR A 1 161 ? -9.058 -18.074 17.475 1.00 60.56 161 THR A N 1
ATOM 1288 C CA . THR A 1 161 ? -10.320 -17.835 16.752 1.00 60.56 161 THR A CA 1
ATOM 1289 C C . THR A 1 161 ? -10.334 -16.498 16.007 1.00 60.56 161 THR A C 1
ATOM 1291 O O . THR A 1 161 ? -10.870 -16.391 14.900 1.00 60.56 161 THR A O 1
ATOM 1294 N N . GLU A 1 162 ? -9.696 -15.477 16.580 1.00 64.81 162 GLU A N 1
ATOM 1295 C CA . GLU A 1 162 ? -9.496 -14.164 15.955 1.00 64.81 162 GLU A CA 1
ATOM 1296 C C . GLU A 1 162 ? -8.584 -14.267 14.716 1.00 64.81 162 GLU A C 1
ATOM 1298 O O . GLU A 1 162 ? -8.752 -13.530 13.737 1.00 64.81 162 GLU A O 1
ATOM 1303 N N . ASN A 1 163 ? -7.671 -15.244 14.712 1.00 71.00 163 ASN A N 1
ATOM 1304 C CA . ASN A 1 163 ? -6.749 -15.505 13.610 1.00 71.00 163 ASN A CA 1
ATOM 1305 C C . ASN A 1 163 ? -7.470 -15.941 12.317 1.00 71.00 163 ASN A C 1
ATOM 1307 O O . ASN A 1 163 ? -7.138 -15.454 11.233 1.00 71.00 163 ASN A O 1
ATOM 1311 N N . GLU A 1 164 ? -8.509 -16.782 12.394 1.00 80.56 164 GLU A N 1
ATOM 1312 C CA . GLU A 1 164 ? -9.178 -17.276 11.178 1.00 80.56 164 GLU A CA 1
ATOM 1313 C C . GLU A 1 164 ? -9.983 -16.171 10.469 1.00 80.56 164 GLU A C 1
ATOM 1315 O O . GLU A 1 164 ? -9.905 -16.027 9.246 1.00 80.56 164 GLU A O 1
ATOM 1320 N N . ARG A 1 165 ? -10.682 -15.304 11.219 1.00 79.25 165 ARG A N 1
ATOM 1321 C CA . ARG A 1 165 ? -11.374 -14.133 10.638 1.00 79.25 165 ARG A CA 1
ATOM 1322 C C . ARG A 1 165 ? -10.387 -13.174 9.973 1.00 79.25 165 ARG A C 1
ATOM 1324 O O . ARG A 1 165 ? -10.636 -12.688 8.866 1.00 79.25 165 ARG A O 1
ATOM 1331 N N . MET A 1 166 ? -9.249 -12.928 10.622 1.00 83.00 166 MET A N 1
ATOM 1332 C CA . MET A 1 166 ? -8.196 -12.072 10.079 1.00 83.00 166 MET A CA 1
ATOM 1333 C C . MET A 1 166 ? -7.581 -12.659 8.805 1.00 83.00 166 MET A C 1
ATOM 1335 O O . MET A 1 166 ? -7.360 -11.946 7.825 1.00 83.00 166 MET A O 1
ATOM 1339 N N . LYS A 1 167 ? -7.346 -13.971 8.780 1.00 85.06 167 LYS A N 1
ATOM 1340 C CA . LYS A 1 167 ? -6.862 -14.696 7.602 1.00 85.06 167 LYS A CA 1
ATOM 1341 C C . LYS A 1 167 ? -7.836 -14.586 6.432 1.00 85.06 167 LYS A C 1
ATOM 1343 O O . LYS A 1 167 ? -7.404 -14.270 5.324 1.00 85.06 167 LYS A O 1
ATOM 1348 N N . ILE A 1 168 ? -9.135 -14.764 6.676 1.00 85.19 168 ILE A N 1
ATOM 1349 C CA . ILE A 1 168 ? -10.188 -14.585 5.667 1.00 85.19 168 ILE A CA 1
ATOM 1350 C C . ILE A 1 168 ? -10.134 -13.176 5.065 1.00 85.19 168 ILE A C 1
ATOM 1352 O O . ILE A 1 168 ? -10.082 -13.005 3.842 1.00 85.19 168 ILE A O 1
ATOM 1356 N N . LEU A 1 169 ? -10.105 -12.160 5.924 1.00 86.19 169 LEU A N 1
ATOM 1357 C CA . LEU A 1 169 ? -10.060 -10.766 5.506 1.00 86.19 169 LEU A CA 1
ATOM 1358 C C . LEU A 1 169 ? -8.792 -10.456 4.701 1.00 86.19 169 LEU A C 1
ATOM 1360 O O . LEU A 1 169 ? -8.868 -9.850 3.632 1.00 86.19 169 LEU A O 1
ATOM 1364 N N . ARG A 1 170 ? -7.633 -10.918 5.176 1.00 90.06 170 ARG A N 1
ATOM 1365 C CA . ARG A 1 170 ? -6.339 -10.777 4.503 1.00 90.06 170 ARG A CA 1
ATOM 1366 C C . ARG A 1 170 ? -6.363 -11.382 3.099 1.00 90.06 170 ARG A C 1
ATOM 1368 O O . ARG A 1 170 ? -5.970 -10.710 2.146 1.00 90.06 170 ARG A O 1
ATOM 1375 N N . MET A 1 171 ? -6.883 -12.601 2.951 1.00 89.75 171 MET A N 1
ATOM 1376 C CA . MET A 1 171 ? -7.019 -13.258 1.647 1.00 89.75 171 MET A CA 1
ATOM 1377 C C . MET A 1 171 ? -7.956 -12.491 0.712 1.00 89.75 171 MET A C 1
ATOM 1379 O O . MET A 1 171 ? -7.672 -12.360 -0.480 1.00 89.75 171 MET A O 1
ATOM 1383 N N . ARG A 1 172 ? -9.047 -11.919 1.237 1.00 88.19 172 ARG A N 1
ATOM 1384 C CA . ARG A 1 172 ? -9.954 -11.091 0.433 1.00 88.19 172 ARG A CA 1
ATOM 1385 C C . ARG A 1 172 ? -9.294 -9.797 -0.027 1.00 88.19 172 ARG A C 1
ATOM 1387 O O . ARG A 1 172 ? -9.447 -9.427 -1.187 1.00 88.19 172 ARG A O 1
ATOM 1394 N N . ILE A 1 173 ? -8.557 -9.126 0.853 1.00 90.50 173 ILE A N 1
ATOM 1395 C CA . ILE A 1 173 ? -7.801 -7.921 0.503 1.00 90.50 173 ILE A CA 1
ATOM 1396 C C . ILE A 1 173 ? -6.737 -8.246 -0.545 1.00 90.50 173 ILE A C 1
ATOM 1398 O O . ILE A 1 173 ? -6.587 -7.485 -1.494 1.00 90.50 173 ILE A O 1
ATOM 1402 N N . LEU A 1 174 ? -6.040 -9.378 -0.424 1.00 92.19 174 LEU A N 1
ATOM 1403 C CA . LEU A 1 174 ? -5.083 -9.834 -1.432 1.00 92.19 174 LEU A CA 1
ATOM 1404 C C . LEU A 1 174 ? -5.757 -10.071 -2.792 1.00 92.19 174 LEU A C 1
ATOM 1406 O O . LEU A 1 174 ? -5.244 -9.626 -3.816 1.00 92.19 174 LEU A O 1
ATOM 1410 N N . ALA A 1 175 ? -6.922 -10.723 -2.807 1.00 90.81 175 ALA A N 1
ATOM 1411 C CA . ALA A 1 175 ? -7.694 -10.930 -4.030 1.00 90.81 175 ALA A CA 1
ATOM 1412 C C . ALA A 1 175 ? -8.138 -9.599 -4.659 1.00 90.81 175 ALA A C 1
ATOM 1414 O O . ALA A 1 175 ? -7.988 -9.410 -5.864 1.00 90.81 175 ALA A O 1
ATOM 1415 N N . LEU A 1 176 ? -8.621 -8.654 -3.845 1.00 90.25 176 LEU A N 1
ATOM 1416 C CA . LEU A 1 176 ? -8.977 -7.312 -4.307 1.00 90.25 176 LEU A CA 1
ATOM 1417 C C . LEU A 1 176 ? -7.759 -6.558 -4.837 1.00 90.25 176 LEU A C 1
ATOM 1419 O O . LEU A 1 176 ? -7.849 -5.980 -5.907 1.00 90.25 176 LEU A O 1
ATOM 1423 N N . LEU A 1 177 ? -6.621 -6.611 -4.140 1.00 91.81 177 LEU A N 1
ATOM 1424 C CA . LEU A 1 177 ? -5.365 -6.008 -4.585 1.00 91.81 177 LEU A CA 1
ATOM 1425 C C . LEU A 1 177 ? -4.957 -6.546 -5.961 1.00 91.81 177 LEU A C 1
ATOM 1427 O O . LEU A 1 177 ? -4.542 -5.778 -6.819 1.00 91.81 177 LEU A O 1
ATOM 1431 N N . ASN A 1 178 ? -5.091 -7.852 -6.187 1.00 90.38 178 ASN A N 1
ATOM 1432 C CA . ASN A 1 178 ? -4.776 -8.459 -7.478 1.00 90.38 178 ASN A CA 1
ATOM 1433 C C . ASN A 1 178 ? -5.757 -8.056 -8.583 1.00 90.38 178 ASN A C 1
ATOM 1435 O O . ASN A 1 178 ? -5.335 -7.937 -9.727 1.00 90.38 178 ASN A O 1
ATOM 1439 N N . LEU A 1 179 ? -7.029 -7.837 -8.243 1.00 90.12 179 LEU A N 1
ATOM 1440 C CA . LEU A 1 179 ? -8.060 -7.432 -9.196 1.00 90.12 179 LEU A CA 1
ATOM 1441 C C . LEU A 1 179 ? -7.978 -5.943 -9.559 1.00 90.12 179 LEU A C 1
ATOM 1443 O O . LEU A 1 179 ? -8.177 -5.584 -10.712 1.00 90.12 179 LEU A O 1
ATOM 1447 N N . THR A 1 180 ? -7.734 -5.070 -8.581 1.00 88.44 180 THR A N 1
ATOM 1448 C CA . THR A 1 180 ? -7.819 -3.614 -8.771 1.00 88.44 180 THR A CA 1
ATOM 1449 C C . THR A 1 180 ? -6.481 -2.962 -9.090 1.00 88.44 180 THR A C 1
ATOM 1451 O O . THR A 1 180 ? -6.464 -1.896 -9.699 1.00 88.44 180 THR A O 1
ATOM 1454 N N . PHE A 1 181 ? -5.361 -3.580 -8.700 1.00 88.50 181 PHE A N 1
ATOM 1455 C CA . PHE A 1 181 ? -4.019 -3.057 -8.954 1.00 88.50 181 PHE A CA 1
ATOM 1456 C C . PHE A 1 181 ? -3.285 -3.927 -9.969 1.00 88.50 181 PHE A C 1
ATOM 1458 O O . PHE A 1 181 ? -2.387 -4.714 -9.641 1.00 88.50 181 PHE A O 1
ATOM 1465 N N . GLU A 1 182 ? -3.665 -3.746 -11.230 1.00 92.25 182 GLU A N 1
ATOM 1466 C CA . GLU A 1 182 ? -2.898 -4.255 -12.356 1.00 92.25 182 GLU A CA 1
ATOM 1467 C C . GLU A 1 182 ? -1.665 -3.375 -12.599 1.00 92.25 182 GLU A C 1
ATOM 1469 O O . GLU A 1 182 ? -1.726 -2.143 -12.631 1.00 92.25 182 GLU A O 1
ATOM 1474 N N . LEU A 1 183 ? -0.508 -4.019 -12.743 1.00 94.94 183 LEU A N 1
ATOM 1475 C CA . LEU A 1 183 ? 0.744 -3.322 -13.001 1.00 94.94 183 LEU A CA 1
ATOM 1476 C C . LEU A 1 183 ? 0.890 -3.066 -14.502 1.00 94.94 183 LEU A C 1
ATOM 1478 O O . LEU A 1 183 ? 1.167 -3.976 -15.277 1.00 94.94 183 LEU A O 1
ATOM 1482 N N . ASP A 1 184 ? 0.765 -1.801 -14.887 1.00 96.00 184 ASP A N 1
ATOM 1483 C CA . ASP A 1 184 ? 1.091 -1.313 -16.231 1.00 96.00 184 ASP A CA 1
ATOM 1484 C C . ASP A 1 184 ? 2.595 -1.445 -16.552 1.00 96.00 184 ASP A C 1
ATOM 1486 O O . ASP A 1 184 ? 3.441 -1.320 -15.659 1.00 96.00 184 ASP A O 1
ATOM 1490 N N . ILE A 1 185 ? 2.933 -1.628 -17.834 1.00 97.69 185 ILE A N 1
ATOM 1491 C CA . ILE A 1 185 ? 4.314 -1.744 -18.334 1.00 97.69 185 ILE A CA 1
ATOM 1492 C C . ILE A 1 185 ? 5.211 -0.575 -17.897 1.00 97.69 185 ILE A C 1
ATOM 1494 O O . ILE A 1 185 ? 6.388 -0.770 -17.595 1.00 97.69 185 ILE A O 1
ATOM 1498 N N . ARG A 1 186 ? 4.650 0.633 -17.760 1.00 97.44 186 ARG A N 1
ATOM 1499 C CA . ARG A 1 186 ? 5.362 1.834 -17.301 1.00 97.44 186 ARG A CA 1
ATOM 1500 C C . ARG A 1 186 ? 5.904 1.688 -15.883 1.00 97.44 186 ARG A C 1
ATOM 1502 O O . ARG A 1 186 ? 6.965 2.238 -15.599 1.00 97.44 186 ARG A O 1
ATOM 1509 N N . HIS A 1 187 ? 5.234 0.929 -15.012 1.00 97.38 187 HIS A N 1
ATOM 1510 C CA . HIS A 1 187 ? 5.751 0.640 -13.672 1.00 97.38 187 HIS A CA 1
ATOM 1511 C C . HIS A 1 187 ? 7.035 -0.186 -13.751 1.00 97.38 187 HIS A C 1
ATOM 1513 O O . HIS A 1 187 ? 8.018 0.149 -13.097 1.00 97.38 187 HIS A O 1
ATOM 1519 N N . TYR A 1 188 ? 7.053 -1.217 -14.601 1.00 98.06 188 TYR A N 1
ATOM 1520 C CA . TYR A 1 188 ? 8.235 -2.049 -14.822 1.00 98.06 188 TYR A CA 1
ATOM 1521 C C . TYR A 1 188 ? 9.380 -1.242 -15.425 1.00 98.06 188 TYR A C 1
ATOM 1523 O O . TYR A 1 188 ? 10.503 -1.321 -14.930 1.00 98.06 188 TYR A O 1
ATOM 1531 N N . CYS A 1 189 ? 9.098 -0.412 -16.435 1.00 97.69 189 CYS A N 1
ATOM 1532 C CA . CYS A 1 189 ? 10.103 0.468 -17.026 1.00 97.69 189 CYS A CA 1
ATOM 1533 C C . CYS A 1 189 ? 10.690 1.430 -15.989 1.00 97.69 189 CYS A C 1
ATOM 1535 O O . CYS A 1 189 ? 11.907 1.554 -15.895 1.00 97.69 189 CYS A O 1
ATOM 1537 N N . ALA A 1 190 ? 9.845 2.076 -15.181 1.00 96.81 190 ALA A N 1
ATOM 1538 C CA . ALA A 1 190 ? 10.302 2.989 -14.140 1.00 96.81 190 ALA A CA 1
ATOM 1539 C C . ALA A 1 190 ? 11.189 2.277 -13.106 1.00 96.81 190 ALA A C 1
ATOM 1541 O O . ALA A 1 190 ? 12.235 2.806 -12.736 1.00 96.81 190 ALA A O 1
ATOM 1542 N N . THR A 1 191 ? 10.813 1.069 -12.666 1.00 97.06 191 THR A N 1
ATOM 1543 C CA . THR A 1 191 ? 11.641 0.261 -11.755 1.00 97.06 191 THR A CA 1
ATOM 1544 C C . THR A 1 191 ? 12.960 -0.161 -12.395 1.00 97.06 191 THR A C 1
ATOM 1546 O O . THR A 1 191 ? 13.994 -0.122 -11.733 1.00 97.06 191 THR A O 1
ATOM 1549 N N . LEU A 1 192 ? 12.946 -0.528 -13.675 1.00 96.81 192 LEU A N 1
ATOM 1550 C CA . LEU A 1 192 ? 14.137 -0.953 -14.401 1.00 96.81 192 LEU A CA 1
ATOM 1551 C C . LEU A 1 192 ? 15.138 0.186 -14.588 1.00 96.81 192 LEU A C 1
ATOM 1553 O O . LEU A 1 192 ? 16.333 -0.021 -14.413 1.00 96.81 192 LEU A O 1
ATOM 1557 N N . LEU A 1 193 ? 14.654 1.388 -14.903 1.00 95.38 193 LEU A N 1
ATOM 1558 C CA . LEU A 1 193 ? 15.484 2.586 -15.067 1.00 95.38 193 LEU A CA 1
ATOM 1559 C C . LEU A 1 193 ? 16.037 3.121 -13.737 1.00 95.38 193 LEU A C 1
ATOM 1561 O O . LEU A 1 193 ? 16.853 4.043 -13.720 1.00 95.38 193 LEU A O 1
ATOM 1565 N N . HIS A 1 194 ? 15.605 2.561 -12.608 1.00 95.06 194 HIS A N 1
ATOM 1566 C CA . HIS A 1 194 ? 16.197 2.858 -11.318 1.00 95.06 194 HIS A CA 1
ATOM 1567 C C . HIS A 1 194 ? 17.439 1.984 -11.095 1.00 95.06 194 HIS A C 1
ATOM 1569 O O . HIS A 1 194 ? 17.338 0.763 -10.958 1.00 95.06 194 HIS A O 1
ATOM 1575 N N . ALA A 1 195 ? 18.609 2.611 -10.940 1.00 93.88 195 ALA A N 1
ATOM 1576 C CA . ALA A 1 195 ? 19.907 1.934 -10.830 1.00 93.88 195 ALA A CA 1
ATOM 1577 C C . ALA A 1 195 ? 19.937 0.789 -9.793 1.00 93.88 195 ALA A C 1
ATOM 1579 O O . ALA A 1 195 ? 20.429 -0.306 -10.068 1.00 93.88 195 ALA A O 1
ATOM 1580 N N . ARG A 1 196 ? 19.320 0.995 -8.618 1.00 94.25 196 ARG A N 1
ATOM 1581 C CA . ARG A 1 196 ? 19.234 -0.025 -7.552 1.00 94.25 196 ARG A CA 1
ATOM 1582 C C . ARG A 1 196 ? 18.387 -1.259 -7.926 1.00 94.25 196 ARG A C 1
ATOM 1584 O O . ARG A 1 196 ? 18.636 -2.340 -7.391 1.00 94.25 196 ARG A O 1
ATOM 1591 N N . TYR A 1 197 ? 17.409 -1.125 -8.826 1.00 94.81 197 TYR A N 1
ATOM 1592 C CA . TYR A 1 197 ? 16.360 -2.129 -9.078 1.00 94.81 197 TYR A CA 1
ATOM 1593 C C . TYR A 1 197 ? 16.297 -2.646 -10.526 1.00 94.81 197 TYR A C 1
ATOM 1595 O O . TYR A 1 197 ? 15.413 -3.439 -10.851 1.00 94.81 197 TYR A O 1
ATOM 1603 N N . ARG A 1 198 ? 17.285 -2.297 -11.359 1.00 93.69 198 ARG A N 1
ATOM 1604 C CA . ARG A 1 198 ? 17.383 -2.657 -12.787 1.00 93.69 198 ARG A CA 1
ATOM 1605 C C . ARG A 1 198 ? 17.210 -4.137 -13.137 1.00 93.69 198 ARG A C 1
ATOM 1607 O O . ARG A 1 198 ? 16.793 -4.473 -14.236 1.00 93.69 198 ARG A O 1
ATOM 1614 N N . GLN A 1 199 ? 17.530 -5.031 -12.202 1.00 92.44 199 GLN A N 1
ATOM 1615 C CA . GLN A 1 199 ? 17.491 -6.479 -12.427 1.00 92.44 199 GLN A CA 1
ATOM 1616 C C . GLN A 1 199 ? 16.079 -7.070 -12.385 1.00 92.44 199 GLN A C 1
ATOM 1618 O O . GLN A 1 199 ? 15.934 -8.233 -12.732 1.00 92.44 199 GLN A O 1
ATOM 1623 N N . LEU A 1 200 ? 15.069 -6.332 -11.901 1.00 93.00 200 LEU A N 1
ATOM 1624 C CA . LEU A 1 200 ? 13.675 -6.789 -11.806 1.00 93.00 200 LEU A CA 1
ATOM 1625 C C . LEU A 1 200 ? 13.503 -8.234 -11.273 1.00 93.00 200 LEU A C 1
ATOM 1627 O O . LEU A 1 200 ? 12.607 -8.946 -11.705 1.00 93.00 200 LEU A O 1
ATOM 1631 N N . LYS A 1 201 ? 14.306 -8.658 -10.280 1.00 92.50 201 LYS A N 1
ATOM 1632 C CA . LYS A 1 201 ? 14.458 -10.061 -9.809 1.00 92.50 201 LYS A CA 1
ATOM 1633 C C . LYS A 1 201 ? 13.174 -10.865 -9.525 1.00 92.50 201 LYS A C 1
ATOM 1635 O O . LYS A 1 201 ? 13.246 -12.071 -9.338 1.00 92.50 201 LYS A O 1
ATOM 1640 N N . ARG A 1 202 ? 12.022 -10.207 -9.381 1.00 89.94 202 ARG A N 1
ATOM 1641 C CA . ARG A 1 202 ? 10.719 -10.824 -9.073 1.00 89.94 202 ARG A CA 1
ATOM 1642 C C . ARG A 1 202 ? 9.756 -10.843 -10.266 1.00 89.94 202 ARG A C 1
ATOM 1644 O O . ARG A 1 202 ? 8.581 -11.150 -10.084 1.00 89.94 202 ARG A O 1
ATOM 1651 N N . CYS A 1 203 ? 10.229 -10.478 -11.454 1.00 94.56 203 CYS A N 1
ATOM 1652 C CA . CYS A 1 203 ? 9.443 -10.464 -12.680 1.00 94.56 203 CYS A CA 1
ATOM 1653 C C . CYS A 1 203 ? 9.675 -11.743 -13.485 1.00 94.56 203 CYS A C 1
ATOM 1655 O O . CYS A 1 203 ? 10.751 -12.335 -13.450 1.00 94.56 203 CYS A O 1
ATOM 1657 N N . THR A 1 204 ? 8.656 -12.161 -14.232 1.00 95.88 204 THR A N 1
ATOM 1658 C CA . THR A 1 204 ? 8.787 -13.254 -15.198 1.00 95.88 204 THR A CA 1
ATOM 1659 C C . THR A 1 204 ? 9.615 -12.800 -16.400 1.00 95.88 204 THR A C 1
ATOM 1661 O O . THR A 1 204 ? 9.658 -11.609 -16.719 1.00 95.88 204 THR A O 1
ATOM 1664 N N . LYS A 1 205 ? 10.241 -13.752 -17.103 1.00 96.25 205 LYS A N 1
ATOM 1665 C CA . LYS A 1 205 ? 11.006 -13.476 -18.330 1.00 96.25 205 LYS A CA 1
ATOM 1666 C C . LYS A 1 205 ? 10.163 -12.749 -19.386 1.00 96.25 205 LYS A C 1
ATOM 1668 O O . LYS A 1 205 ? 10.609 -11.761 -19.948 1.00 96.25 205 LYS A O 1
ATOM 1673 N N . ASP A 1 206 ? 8.906 -13.155 -19.551 1.00 97.44 206 ASP A N 1
ATOM 1674 C CA . ASP A 1 206 ? 7.949 -12.471 -20.430 1.00 97.44 206 ASP A CA 1
ATOM 1675 C C . ASP A 1 206 ? 7.804 -10.973 -20.091 1.00 97.44 206 ASP A C 1
ATOM 1677 O O . ASP A 1 206 ? 7.888 -10.111 -20.966 1.00 97.44 206 ASP A O 1
ATOM 1681 N N . LYS A 1 207 ? 7.680 -10.629 -18.801 1.00 96.75 207 LYS A N 1
ATOM 1682 C CA . LYS A 1 207 ? 7.607 -9.225 -18.374 1.00 96.75 207 LYS A CA 1
ATOM 1683 C C . LYS A 1 207 ? 8.919 -8.480 -18.587 1.00 96.75 207 LYS A C 1
ATOM 1685 O O . LYS A 1 207 ? 8.873 -7.299 -18.931 1.00 96.75 207 LYS A O 1
ATOM 1690 N N . HIS A 1 208 ? 10.067 -9.140 -18.437 1.00 96.50 208 HIS A N 1
ATOM 1691 C CA . HIS A 1 208 ? 11.357 -8.564 -18.826 1.00 96.50 208 HIS A CA 1
ATOM 1692 C C . HIS A 1 208 ? 11.384 -8.206 -20.313 1.00 96.50 208 HIS A C 1
ATOM 1694 O O . HIS A 1 208 ? 11.640 -7.052 -20.655 1.00 96.50 208 HIS A O 1
ATOM 1700 N N . ASP A 1 209 ? 11.048 -9.159 -21.179 1.00 97.12 209 ASP A N 1
ATOM 1701 C CA . ASP A 1 209 ? 11.114 -8.992 -22.631 1.00 97.12 209 ASP A CA 1
ATOM 1702 C C . ASP A 1 209 ? 10.147 -7.902 -23.115 1.00 97.12 209 ASP A C 1
ATOM 1704 O O . ASP A 1 209 ? 10.533 -7.025 -23.896 1.00 97.12 209 ASP A O 1
ATOM 1708 N N . GLN A 1 210 ? 8.921 -7.875 -22.577 1.00 97.81 210 GLN A N 1
ATOM 1709 C CA . GLN A 1 210 ? 7.956 -6.796 -22.821 1.00 97.81 210 GLN A CA 1
ATOM 1710 C C . GLN A 1 210 ? 8.513 -5.433 -22.395 1.00 97.81 210 GLN A C 1
ATOM 1712 O O . GLN A 1 210 ? 8.397 -4.456 -23.139 1.00 97.81 210 GLN A O 1
ATOM 1717 N N . THR A 1 211 ? 9.146 -5.362 -21.221 1.00 98.00 211 THR A N 1
ATOM 1718 C CA . THR A 1 211 ? 9.707 -4.113 -20.683 1.00 98.00 211 THR A CA 1
ATOM 1719 C C . THR A 1 211 ? 10.858 -3.617 -21.550 1.00 98.00 211 THR A C 1
ATOM 1721 O O . THR A 1 211 ? 10.895 -2.439 -21.907 1.00 98.00 211 THR A O 1
ATOM 1724 N N . TYR A 1 212 ? 11.766 -4.508 -21.954 1.00 97.50 212 TYR A N 1
ATOM 1725 C CA . TYR A 1 212 ? 12.881 -4.162 -22.832 1.00 97.50 212 TYR A CA 1
ATOM 1726 C C . TYR A 1 212 ? 12.402 -3.708 -24.211 1.00 97.50 212 TYR A C 1
ATOM 1728 O O . TYR A 1 212 ? 12.847 -2.671 -24.705 1.00 97.50 212 TYR A O 1
ATOM 1736 N N . LYS A 1 213 ? 11.457 -4.437 -24.819 1.00 97.75 213 LYS A N 1
ATOM 1737 C CA . LYS A 1 213 ? 10.853 -4.066 -26.106 1.00 97.75 213 LYS A CA 1
ATOM 1738 C C . LYS A 1 213 ? 10.192 -2.690 -26.034 1.00 97.75 213 LYS A C 1
ATOM 1740 O O . LYS A 1 213 ? 10.384 -1.874 -26.934 1.00 97.75 213 LYS A O 1
ATOM 1745 N N . TYR A 1 214 ? 9.453 -2.418 -24.959 1.00 98.25 214 TYR A N 1
ATOM 1746 C CA . TYR A 1 214 ? 8.796 -1.131 -24.752 1.00 98.25 214 TYR A CA 1
ATOM 1747 C C . TYR A 1 214 ? 9.805 0.017 -24.620 1.00 98.25 214 TYR A C 1
ATOM 1749 O O . TYR A 1 214 ? 9.659 1.031 -25.302 1.00 98.25 214 TYR A O 1
ATOM 1757 N N . ILE A 1 215 ? 10.848 -0.140 -23.795 1.00 97.19 215 ILE A N 1
ATOM 1758 C CA . ILE A 1 215 ? 11.875 0.898 -23.609 1.00 97.19 215 ILE A CA 1
ATOM 1759 C C . ILE A 1 215 ? 12.597 1.188 -24.924 1.00 97.19 215 ILE A C 1
ATOM 1761 O O . ILE A 1 215 ? 12.695 2.352 -25.302 1.00 97.19 215 ILE A O 1
ATOM 1765 N N . ARG A 1 216 ? 13.031 0.152 -25.655 1.00 96.50 216 ARG A N 1
ATOM 1766 C CA . ARG A 1 216 ? 13.689 0.320 -26.960 1.00 96.50 216 ARG A CA 1
ATOM 1767 C C . ARG A 1 216 ? 12.804 1.069 -27.947 1.00 96.50 216 ARG A C 1
ATOM 1769 O O . ARG A 1 216 ? 13.255 2.035 -28.550 1.00 96.50 216 ARG A O 1
ATOM 1776 N N . LYS A 1 217 ? 11.526 0.682 -28.051 1.00 97.00 217 LYS A N 1
ATOM 1777 C CA . LYS A 1 217 ? 10.553 1.375 -28.904 1.00 97.00 217 LYS A CA 1
ATOM 1778 C C . LYS A 1 217 ? 10.456 2.862 -28.541 1.00 97.00 217 LYS A C 1
ATOM 1780 O O . LYS A 1 217 ? 10.561 3.711 -29.420 1.00 97.00 217 LYS A O 1
ATOM 1785 N N . ARG A 1 218 ? 10.310 3.181 -27.248 1.00 96.62 218 ARG A N 1
ATOM 1786 C CA . ARG A 1 218 ? 10.230 4.569 -26.763 1.00 96.62 218 ARG A CA 1
ATOM 1787 C C . ARG A 1 218 ? 11.516 5.356 -27.005 1.00 96.62 218 ARG A C 1
ATOM 1789 O O . ARG A 1 218 ? 11.428 6.522 -27.369 1.00 96.62 218 ARG A O 1
ATOM 1796 N N . MET A 1 219 ? 12.685 4.741 -26.836 1.00 93.31 219 MET A N 1
ATOM 1797 C CA . MET A 1 219 ? 13.974 5.363 -27.159 1.00 93.31 219 MET A CA 1
ATOM 1798 C C . MET A 1 219 ? 14.057 5.705 -28.650 1.00 93.31 219 MET A C 1
ATOM 1800 O O . MET A 1 219 ? 14.353 6.847 -28.988 1.00 93.31 219 MET A O 1
ATOM 1804 N N . SER A 1 220 ? 13.706 4.771 -29.542 1.00 93.38 220 SER A N 1
ATOM 1805 C CA . SER A 1 220 ? 13.687 5.026 -30.989 1.00 93.38 220 SER A CA 1
ATOM 1806 C C . SER A 1 220 ? 12.729 6.155 -31.378 1.00 93.38 220 SER A C 1
ATOM 1808 O O . SER A 1 220 ? 13.073 6.983 -32.214 1.00 93.38 220 SER A O 1
ATOM 1810 N N . GLU A 1 221 ? 11.542 6.217 -30.768 1.00 95.38 221 GLU A N 1
ATOM 1811 C CA . GLU A 1 221 ? 10.585 7.312 -30.984 1.00 95.38 221 GLU A CA 1
ATOM 1812 C C . GLU A 1 221 ? 11.158 8.668 -30.538 1.00 95.38 221 GLU A C 1
ATOM 1814 O O . GLU A 1 221 ? 11.033 9.651 -31.262 1.00 95.38 221 GLU A O 1
ATOM 1819 N N . ILE A 1 222 ? 11.825 8.725 -29.380 1.00 92.12 222 ILE A N 1
ATOM 1820 C CA . ILE A 1 222 ? 12.453 9.956 -28.869 1.00 92.12 222 ILE A CA 1
ATOM 1821 C C . ILE A 1 222 ? 13.590 10.419 -29.787 1.00 92.12 222 ILE A C 1
ATOM 1823 O O . ILE A 1 222 ? 13.684 11.609 -30.082 1.00 92.12 222 ILE A O 1
ATOM 1827 N N . ILE A 1 223 ? 14.431 9.494 -30.258 1.00 89.62 223 ILE A N 1
ATOM 1828 C CA . ILE A 1 223 ? 15.539 9.802 -31.173 1.00 89.62 223 ILE A CA 1
ATOM 1829 C C . ILE A 1 223 ? 15.005 10.394 -32.481 1.00 89.62 223 ILE A C 1
ATOM 1831 O O . ILE A 1 223 ? 15.485 11.445 -32.898 1.00 89.62 223 ILE A O 1
ATOM 1835 N N . LYS A 1 224 ? 13.974 9.782 -33.081 1.00 92.56 224 LYS A N 1
ATOM 1836 C CA . LYS A 1 224 ? 13.340 10.291 -34.310 1.00 92.56 224 LYS A CA 1
ATOM 1837 C C . LYS A 1 224 ? 12.804 11.713 -34.137 1.00 92.56 224 LYS A C 1
ATOM 1839 O O . LYS A 1 224 ? 13.121 12.588 -34.931 1.00 92.56 224 LYS A O 1
ATOM 1844 N N . VAL A 1 225 ? 12.065 11.964 -33.053 1.00 93.50 225 VAL A N 1
ATOM 1845 C CA . VAL A 1 225 ? 11.510 13.297 -32.755 1.00 93.50 225 VAL A CA 1
ATOM 1846 C C . VAL A 1 225 ? 12.608 14.345 -32.551 1.00 93.50 225 VAL A C 1
ATOM 1848 O O . VAL A 1 225 ? 12.417 15.508 -32.897 1.00 93.50 225 VAL A O 1
ATOM 1851 N N . ASN A 1 226 ? 13.750 13.972 -31.971 1.00 87.44 226 ASN A N 1
ATOM 1852 C CA . ASN A 1 226 ? 14.866 14.901 -31.795 1.00 87.44 226 ASN A CA 1
ATOM 1853 C C . ASN A 1 226 ? 15.575 15.199 -33.125 1.00 87.44 226 ASN A C 1
ATOM 1855 O O . ASN A 1 226 ? 15.855 16.360 -33.396 1.00 87.44 226 ASN A O 1
ATOM 1859 N N . GLN A 1 227 ? 15.771 14.193 -33.982 1.00 88.94 227 GLN A N 1
ATOM 1860 C CA . GLN A 1 227 ? 16.340 14.383 -35.322 1.00 88.94 227 GLN A CA 1
ATOM 1861 C C . GLN A 1 227 ? 15.482 15.324 -36.181 1.00 88.94 227 GLN A C 1
ATOM 1863 O O . GLN A 1 227 ? 16.011 16.202 -36.853 1.00 88.94 227 GLN A O 1
ATOM 1868 N N . GLU A 1 228 ? 14.155 15.202 -36.117 1.00 88.62 228 GLU A N 1
ATOM 1869 C CA . GLU A 1 228 ? 13.237 16.096 -36.840 1.00 88.62 228 GLU A CA 1
ATOM 1870 C C . GLU A 1 228 ? 13.320 17.558 -36.370 1.00 88.62 228 GLU A C 1
ATOM 1872 O O . GLU A 1 228 ? 13.119 18.474 -37.168 1.00 88.62 228 GLU A O 1
ATOM 1877 N N . LYS A 1 229 ? 13.634 17.802 -35.090 1.00 84.38 229 LYS A N 1
ATOM 1878 C CA . LYS A 1 229 ? 13.803 19.163 -34.552 1.00 84.38 229 LYS A CA 1
ATOM 1879 C C . LYS A 1 229 ? 15.092 19.820 -35.024 1.00 84.38 229 LYS A C 1
ATOM 1881 O O . LYS A 1 229 ? 15.073 21.016 -35.292 1.00 84.38 229 LYS A O 1
ATOM 1886 N N . ASP A 1 230 ? 16.168 19.052 -35.146 1.00 78.38 230 ASP A N 1
ATOM 1887 C CA . ASP A 1 230 ? 17.463 19.566 -35.603 1.00 78.38 230 ASP A CA 1
ATOM 1888 C C . ASP A 1 230 ? 17.457 19.893 -37.108 1.00 78.38 230 ASP A C 1
ATOM 1890 O O . ASP A 1 230 ? 18.223 20.737 -37.566 1.00 78.38 230 ASP A O 1
ATOM 1894 N N . ILE A 1 231 ? 16.552 19.274 -37.877 1.00 76.81 231 ILE A N 1
ATOM 1895 C CA . ILE A 1 231 ? 16.391 19.510 -39.321 1.00 76.81 231 ILE A CA 1
ATOM 1896 C C . ILE A 1 231 ? 15.515 20.741 -39.615 1.00 76.81 231 ILE A C 1
ATOM 1898 O O . ILE A 1 231 ? 15.554 21.257 -40.733 1.00 76.81 231 ILE A O 1
ATOM 1902 N N . GLN A 1 232 ? 14.747 21.269 -38.649 1.00 60.19 232 GLN A N 1
ATOM 1903 C CA . GLN A 1 232 ? 14.024 22.520 -38.890 1.00 60.19 232 GLN A CA 1
ATOM 1904 C C . GLN A 1 232 ? 15.030 23.674 -39.025 1.00 60.19 232 GLN A C 1
ATOM 1906 O O . GLN A 1 232 ? 15.697 24.009 -38.043 1.00 60.19 232 GLN A O 1
ATOM 1911 N N . PRO A 1 233 ? 15.149 24.308 -40.214 1.00 60.31 233 PRO A N 1
ATOM 1912 C CA . PRO A 1 233 ? 16.066 25.421 -40.393 1.00 60.31 233 PRO A CA 1
ATOM 1913 C C . PRO A 1 233 ? 15.707 26.503 -39.373 1.00 60.31 233 PRO A C 1
ATOM 1915 O O . PRO A 1 233 ? 14.512 26.727 -39.138 1.00 60.31 233 PRO A O 1
ATOM 1918 N N . PRO A 1 234 ? 16.703 27.169 -38.756 1.00 58.97 234 PRO A N 1
ATOM 1919 C CA . PRO A 1 234 ? 16.451 28.200 -37.765 1.00 58.97 234 PRO A CA 1
ATOM 1920 C C . PRO A 1 234 ? 15.475 29.183 -38.388 1.00 58.97 234 PRO A C 1
ATOM 1922 O O . PRO A 1 234 ? 15.805 29.831 -39.384 1.00 58.97 234 PRO A O 1
ATOM 1925 N N . GLN A 1 235 ? 14.249 29.239 -37.854 1.00 62.09 235 GLN A N 1
ATOM 1926 C CA . GLN A 1 235 ? 13.261 30.197 -38.316 1.00 62.09 235 GLN A CA 1
ATOM 1927 C C . GLN A 1 235 ? 13.929 31.554 -38.173 1.00 62.09 235 GLN A C 1
ATOM 1929 O O . GLN A 1 235 ? 14.173 32.012 -37.052 1.00 62.09 235 GLN A O 1
ATOM 1934 N N . LYS A 1 236 ? 14.320 32.138 -39.315 1.00 59.56 236 LYS A N 1
ATOM 1935 C CA . LYS A 1 236 ? 14.908 33.466 -39.379 1.00 59.56 236 LYS A CA 1
ATOM 1936 C C . LYS A 1 236 ? 13.900 34.350 -38.671 1.00 59.56 236 LYS A C 1
ATOM 1938 O O . LYS A 1 236 ? 12.842 34.641 -39.219 1.00 59.56 236 LYS A O 1
ATOM 1943 N N . LYS A 1 237 ? 14.193 34.726 -37.425 1.00 60.16 237 LYS A N 1
ATOM 1944 C CA . LYS A 1 237 ? 13.504 35.828 -36.771 1.00 60.16 237 LYS A CA 1
ATOM 1945 C C . LYS A 1 237 ? 13.799 37.003 -37.682 1.00 60.16 237 LYS A C 1
ATOM 1947 O O . LYS A 1 237 ? 14.922 37.501 -37.676 1.00 60.16 237 LYS A O 1
ATOM 1952 N N . ILE A 1 238 ? 12.840 37.341 -38.540 1.00 51.69 238 ILE A N 1
ATOM 1953 C CA . ILE A 1 238 ? 12.904 38.499 -39.417 1.00 51.69 238 ILE A CA 1
ATOM 1954 C C . ILE A 1 238 ? 12.996 39.690 -38.467 1.00 51.69 238 ILE A C 1
ATOM 1956 O O . ILE A 1 238 ? 11.995 40.192 -37.964 1.00 51.69 238 ILE A O 1
ATOM 1960 N N . LYS A 1 239 ? 14.226 40.093 -38.141 1.00 53.97 239 LYS A N 1
ATOM 1961 C CA . LYS A 1 239 ? 14.513 41.429 -37.646 1.00 53.97 239 LYS A CA 1
ATOM 1962 C C . LYS A 1 239 ? 14.281 42.331 -38.847 1.00 53.97 239 LYS A C 1
ATOM 1964 O O . LYS A 1 239 ? 15.158 42.493 -39.689 1.00 53.97 239 LYS A O 1
ATOM 1969 N N . SER A 1 240 ? 13.062 42.845 -38.961 1.00 51.09 240 SER A N 1
ATOM 1970 C CA . SER A 1 240 ? 12.723 43.926 -39.874 1.00 51.09 240 SER A CA 1
ATOM 1971 C C . SER A 1 240 ? 13.487 45.172 -39.432 1.00 51.09 240 SER A C 1
ATOM 1973 O O . SER A 1 240 ? 12.983 45.935 -38.615 1.00 51.09 240 SER A O 1
ATOM 1975 N N . GLN A 1 241 ? 14.731 45.312 -39.885 1.00 56.72 241 GLN A N 1
ATOM 1976 C CA . GLN A 1 241 ? 15.483 46.567 -39.957 1.00 56.72 241 GLN A CA 1
ATOM 1977 C C . GLN A 1 241 ? 16.861 46.288 -40.577 1.00 56.72 241 GLN A C 1
ATOM 1979 O O . GLN A 1 241 ? 17.846 46.096 -39.875 1.00 56.72 241 GLN A O 1
ATOM 1984 N N . GLN A 1 242 ? 16.921 46.266 -41.907 1.00 47.28 242 GLN A N 1
ATOM 1985 C CA . GLN A 1 242 ? 18.102 46.642 -42.693 1.00 47.28 242 GLN A CA 1
ATOM 1986 C C . GLN A 1 242 ? 17.545 47.410 -43.900 1.00 47.28 242 GLN A C 1
ATOM 1988 O O . GLN A 1 242 ? 16.708 46.891 -44.629 1.00 47.28 242 GLN A O 1
ATOM 1993 N N . SER A 1 243 ? 17.693 48.736 -43.927 1.00 52.62 243 SER A N 1
ATOM 1994 C CA . SER A 1 243 ? 18.908 49.446 -44.354 1.00 52.62 243 SER A CA 1
ATOM 1995 C C . SER A 1 243 ? 19.200 49.166 -45.826 1.00 52.62 243 SER A C 1
ATOM 1997 O O . SER A 1 243 ? 19.698 48.110 -46.192 1.00 52.62 243 SER A O 1
ATOM 1999 N N . PHE A 1 244 ? 18.838 50.154 -46.640 1.00 45.88 244 PHE A N 1
ATOM 2000 C CA . PHE A 1 244 ? 18.793 50.207 -48.101 1.00 45.88 244 PHE A CA 1
ATOM 2001 C C . PHE A 1 244 ? 20.177 50.319 -48.781 1.00 45.88 244 PHE A C 1
ATOM 2003 O O . PHE A 1 244 ? 20.249 50.512 -49.987 1.00 45.88 244 PHE A O 1
ATOM 2010 N N . LEU A 1 245 ? 21.289 50.200 -48.050 1.00 45.88 245 LEU A N 1
ATOM 2011 C CA . LEU A 1 245 ? 22.636 50.345 -48.613 1.00 45.88 245 LEU A CA 1
ATOM 2012 C C . LEU A 1 245 ? 23.537 49.177 -48.208 1.00 45.88 245 LEU A C 1
ATOM 2014 O O . LEU A 1 245 ? 24.206 49.232 -47.182 1.00 45.88 245 LEU A O 1
ATOM 2018 N N . GLN A 1 246 ? 23.555 48.133 -49.033 1.00 48.84 246 GLN A N 1
ATOM 2019 C CA . GLN A 1 246 ? 24.738 47.289 -49.235 1.00 48.84 246 GLN A CA 1
ATOM 2020 C C . GLN A 1 246 ? 24.552 46.475 -50.523 1.00 48.84 246 GLN A C 1
ATOM 2022 O O . GLN A 1 246 ? 24.321 45.270 -50.526 1.00 48.84 246 GLN A O 1
ATOM 2027 N N . GLN A 1 247 ? 24.570 47.205 -51.637 1.00 44.50 247 GLN A N 1
ATOM 2028 C CA . GLN A 1 247 ? 24.955 46.696 -52.951 1.00 44.50 247 GLN A CA 1
ATOM 2029 C C . GLN A 1 247 ? 26.347 47.267 -53.255 1.00 44.50 247 GLN A C 1
ATOM 2031 O O . GLN A 1 247 ? 26.620 48.388 -52.825 1.00 44.50 247 GLN A O 1
ATOM 2036 N N . TYR A 1 248 ? 27.150 46.506 -54.010 1.00 40.16 248 TYR A N 1
ATOM 2037 C CA . TYR A 1 248 ? 28.571 46.713 -54.360 1.00 40.16 248 TYR A CA 1
ATOM 2038 C C . TYR A 1 248 ? 29.509 46.330 -53.198 1.00 40.16 248 TYR A C 1
ATOM 2040 O O . TYR A 1 248 ? 29.315 46.791 -52.081 1.00 40.16 248 TYR A O 1
ATOM 2048 N N . GLU A 1 249 ? 30.456 45.396 -53.307 1.00 39.41 249 GLU A N 1
ATOM 2049 C CA . GLU A 1 249 ? 31.426 45.005 -54.356 1.00 39.41 249 GLU A CA 1
ATOM 2050 C C . GLU A 1 249 ? 31.839 43.526 -54.103 1.00 39.41 249 GLU A C 1
ATOM 2052 O O . GLU A 1 249 ? 31.544 42.997 -53.033 1.00 39.41 249 GLU A O 1
ATOM 2057 N N . ASP A 1 250 ? 32.626 42.786 -54.883 1.00 40.59 250 ASP A N 1
ATOM 2058 C CA . ASP A 1 250 ? 32.925 42.597 -56.309 1.00 40.59 250 ASP A CA 1
ATOM 2059 C C . ASP A 1 250 ? 33.999 41.470 -56.324 1.00 40.59 250 ASP A C 1
ATOM 2061 O O . ASP A 1 250 ? 34.970 41.532 -55.576 1.00 40.59 250 ASP A O 1
ATOM 2065 N N . ASN A 1 251 ? 33.712 40.408 -57.080 1.00 44.06 251 ASN A N 1
ATOM 2066 C CA . ASN A 1 251 ? 34.531 39.385 -57.762 1.00 44.06 251 ASN A CA 1
ATOM 2067 C C . ASN A 1 251 ? 35.984 38.971 -57.385 1.00 44.06 251 ASN A C 1
ATOM 2069 O O . ASN A 1 251 ? 36.834 39.768 -56.998 1.00 44.06 251 ASN A O 1
ATOM 2073 N N . SER A 1 252 ? 36.280 37.727 -57.827 1.00 40.69 252 SER A N 1
ATOM 2074 C CA . SER A 1 252 ? 37.582 37.066 -58.154 1.00 40.69 252 SER A CA 1
ATOM 2075 C C . SER A 1 252 ? 38.156 36.169 -57.034 1.00 40.69 252 SER A C 1
ATOM 2077 O O . SER A 1 252 ? 38.235 36.606 -55.895 1.00 40.69 252 SER A O 1
ATOM 2079 N N . ASP A 1 253 ? 38.575 34.906 -57.214 1.00 39.38 253 ASP A N 1
ATOM 2080 C CA . ASP A 1 253 ? 39.058 34.161 -58.394 1.00 39.38 253 ASP A CA 1
ATOM 2081 C C . ASP A 1 253 ? 39.021 32.615 -58.139 1.00 39.38 253 ASP A C 1
ATOM 2083 O O . ASP A 1 253 ? 38.855 32.199 -56.984 1.00 39.38 253 ASP A O 1
ATOM 2087 N N . PRO A 1 254 ? 39.171 31.754 -59.173 1.00 61.69 254 PRO A N 1
ATOM 2088 C CA . PRO A 1 254 ? 39.042 3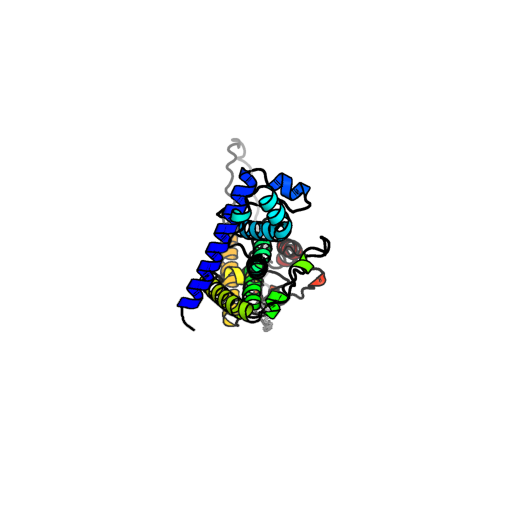0.293 -59.120 1.00 61.69 254 PRO A CA 1
ATOM 2089 C C . PRO A 1 254 ? 40.388 29.522 -59.056 1.00 61.69 254 PRO A C 1
ATOM 2091 O O . PRO A 1 254 ? 41.466 30.091 -59.162 1.00 61.69 254 PRO A O 1
ATOM 2094 N N . GLU A 1 255 ? 40.266 28.188 -58.966 1.00 50.72 255 GLU A N 1
ATOM 2095 C CA . GLU A 1 255 ? 41.264 27.126 -59.243 1.00 50.72 255 GLU A CA 1
ATOM 2096 C C . GLU A 1 255 ? 42.271 26.687 -58.155 1.00 50.72 255 GLU A C 1
ATOM 2098 O O . GLU A 1 255 ? 43.110 27.448 -57.681 1.00 50.72 255 GLU A O 1
ATOM 2103 N N . ARG A 1 256 ? 42.223 25.373 -57.850 1.00 42.12 256 ARG A N 1
ATOM 2104 C CA . ARG A 1 256 ? 43.337 24.389 -57.730 1.00 42.12 256 ARG A CA 1
ATOM 2105 C C . ARG A 1 256 ? 42.728 23.014 -57.389 1.00 42.12 256 ARG A C 1
ATOM 2107 O O . ARG A 1 256 ? 41.991 22.905 -56.418 1.00 42.12 256 ARG A O 1
ATOM 2114 N N . CYS A 1 257 ? 42.746 22.050 -58.311 1.00 37.53 257 CYS A N 1
ATOM 2115 C CA . CYS A 1 257 ? 43.803 21.069 -58.638 1.00 37.53 257 CYS A CA 1
ATOM 2116 C C . CYS A 1 257 ? 43.798 19.803 -57.754 1.00 37.53 257 CYS A C 1
ATOM 2118 O O . CYS A 1 257 ? 44.053 19.890 -56.561 1.00 37.53 257 CYS A O 1
ATOM 2120 N N . PHE A 1 258 ? 43.500 18.676 -58.423 1.00 42.88 258 PHE A N 1
ATOM 2121 C CA . PHE A 1 258 ? 44.030 17.305 -58.305 1.00 42.88 258 PHE A CA 1
ATOM 2122 C C . PHE A 1 258 ? 44.670 16.847 -56.981 1.00 42.88 258 PHE A C 1
ATOM 2124 O O . PHE A 1 258 ? 45.653 17.424 -56.538 1.00 42.88 258 PHE A O 1
ATOM 2131 N N . ASP A 1 259 ? 44.195 15.714 -56.449 1.00 43.38 259 A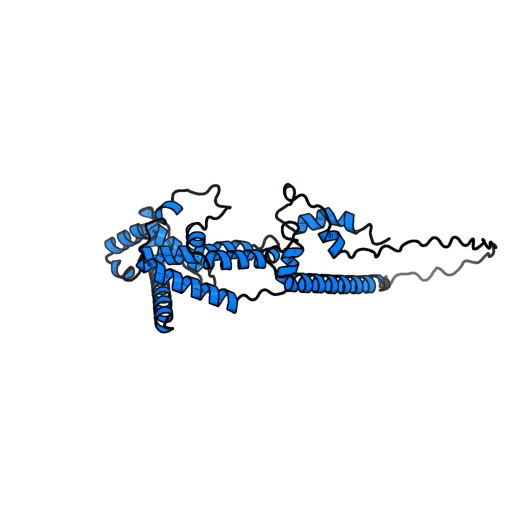SP A N 1
ATOM 2132 C CA . ASP A 1 259 ? 44.991 14.477 -56.512 1.00 43.38 259 ASP A CA 1
ATOM 2133 C C . ASP A 1 259 ? 44.134 13.228 -56.240 1.00 43.38 259 ASP A C 1
ATOM 2135 O O . ASP A 1 259 ? 43.430 13.116 -55.232 1.00 43.38 259 ASP A O 1
ATOM 2139 N N . GLU A 1 260 ? 44.198 12.300 -57.195 1.00 51.78 260 GLU A N 1
ATOM 2140 C CA . GLU A 1 260 ? 43.830 10.893 -57.059 1.00 51.78 260 GLU A CA 1
ATOM 2141 C C . GLU A 1 260 ? 44.787 10.235 -56.055 1.00 51.78 260 GLU A C 1
ATOM 2143 O O . GLU A 1 260 ? 45.997 10.438 -56.123 1.00 51.78 260 GLU A O 1
ATOM 2148 N N . CYS A 1 261 ? 44.269 9.428 -55.128 1.00 46.59 261 CYS A N 1
ATOM 2149 C CA . CYS A 1 261 ? 45.111 8.552 -54.320 1.00 46.59 261 CYS A CA 1
ATOM 2150 C C . CYS A 1 261 ? 44.501 7.155 -54.250 1.00 46.59 261 CYS A C 1
ATOM 2152 O O . CYS A 1 261 ? 43.311 6.968 -53.982 1.00 46.59 261 CYS A O 1
ATOM 2154 N N . ASP A 1 262 ? 45.375 6.208 -54.560 1.00 41.12 262 ASP A N 1
ATOM 2155 C CA . ASP A 1 262 ? 45.141 4.822 -54.898 1.00 41.12 262 ASP A CA 1
ATOM 2156 C C . ASP A 1 262 ? 44.338 4.029 -53.869 1.00 41.12 262 ASP A C 1
ATOM 2158 O O . ASP A 1 262 ? 44.571 4.032 -52.658 1.00 41.12 262 ASP A O 1
ATOM 2162 N N . THR A 1 263 ? 43.413 3.248 -54.418 1.00 50.50 263 THR A N 1
ATOM 2163 C CA . THR A 1 263 ? 42.617 2.247 -53.716 1.00 50.50 263 THR A CA 1
ATOM 2164 C C . THR A 1 263 ? 43.491 1.018 -53.450 1.00 50.50 263 THR A C 1
ATOM 2166 O O . THR A 1 263 ? 43.455 0.035 -54.186 1.00 50.50 263 THR A O 1
ATOM 2169 N N . SER A 1 264 ? 44.320 1.081 -52.405 1.00 56.25 264 SER A N 1
ATOM 2170 C CA . SER A 1 264 ? 45.051 -0.084 -51.896 1.00 56.25 264 SER A CA 1
ATOM 2171 C C . SER A 1 264 ? 44.100 -0.965 -51.085 1.00 56.25 264 SER A C 1
ATOM 2173 O O . SER A 1 264 ? 43.712 -0.637 -49.962 1.00 56.25 264 SER A O 1
ATOM 2175 N N . GLY A 1 265 ? 43.679 -2.068 -51.705 1.00 51.91 265 GLY A N 1
ATOM 2176 C CA . GLY A 1 265 ? 42.840 -3.099 -51.112 1.00 51.91 265 GLY A CA 1
ATOM 2177 C C . GLY A 1 265 ? 43.553 -3.829 -49.978 1.00 51.91 265 GLY A C 1
ATOM 2178 O O . GLY A 1 265 ? 44.275 -4.795 -50.206 1.00 51.91 265 GLY A O 1
ATOM 2179 N N . SER A 1 266 ? 43.289 -3.396 -48.749 1.00 53.97 266 SER A N 1
ATOM 2180 C CA . SER A 1 266 ? 43.280 -4.283 -47.590 1.00 53.97 266 SER A CA 1
ATOM 2181 C C . SER A 1 266 ? 41.816 -4.572 -47.285 1.00 53.97 266 SER A C 1
ATOM 2183 O O . SER A 1 266 ? 41.118 -3.734 -46.712 1.00 53.97 266 SER A O 1
ATOM 2185 N N . GLU A 1 267 ? 41.323 -5.735 -47.716 1.00 51.97 267 GLU A N 1
ATOM 2186 C CA . GLU A 1 267 ? 40.085 -6.323 -47.192 1.00 51.97 267 GLU A CA 1
ATOM 2187 C C . GLU A 1 267 ? 40.332 -6.754 -45.739 1.00 51.97 267 GLU A C 1
ATOM 2189 O O . GLU A 1 267 ? 40.321 -7.934 -45.386 1.00 51.97 267 GLU A O 1
ATOM 2194 N N . ASP A 1 268 ? 40.592 -5.776 -44.875 1.00 56.53 268 ASP A N 1
ATOM 2195 C CA . ASP A 1 268 ? 40.471 -5.953 -43.446 1.00 56.53 268 ASP A CA 1
ATOM 2196 C C . ASP A 1 268 ? 38.993 -6.222 -43.191 1.00 56.53 268 ASP A C 1
ATOM 2198 O O . ASP A 1 268 ? 38.147 -5.325 -43.265 1.00 56.53 268 ASP A O 1
ATOM 2202 N N . TYR A 1 269 ? 38.674 -7.489 -42.921 1.00 58.03 269 TYR A N 1
ATOM 2203 C CA . TYR A 1 269 ? 37.412 -7.922 -42.337 1.00 58.03 269 TYR A CA 1
ATOM 2204 C C . TYR A 1 269 ? 37.285 -7.271 -40.956 1.00 58.03 269 TYR A C 1
ATOM 2206 O O . TYR A 1 269 ? 37.453 -7.908 -39.914 1.00 58.03 269 TYR A O 1
ATOM 2214 N N . ALA A 1 270 ? 37.011 -5.969 -40.940 1.00 59.97 270 ALA A N 1
ATOM 2215 C CA . ALA A 1 270 ? 36.629 -5.238 -39.760 1.00 59.97 270 ALA A CA 1
ATOM 2216 C C . ALA A 1 270 ? 35.306 -5.853 -39.323 1.00 59.97 270 ALA A C 1
ATOM 2218 O O . ALA A 1 270 ? 34.247 -5.567 -39.883 1.00 59.97 270 ALA A O 1
ATOM 2219 N N . PHE A 1 271 ? 35.377 -6.765 -38.354 1.00 62.34 271 PHE A N 1
ATOM 2220 C CA . PHE A 1 271 ? 34.209 -7.266 -37.658 1.00 62.34 271 PHE A CA 1
ATOM 2221 C C . PHE A 1 271 ? 33.466 -6.047 -37.119 1.00 62.34 271 PHE A C 1
ATOM 2223 O O . PHE A 1 271 ? 33.854 -5.468 -36.104 1.00 62.34 271 PHE A O 1
ATOM 2230 N N . ILE A 1 272 ? 32.411 -5.629 -37.823 1.00 59.12 272 ILE A N 1
ATOM 2231 C CA . ILE A 1 272 ? 31.512 -4.580 -37.362 1.00 59.12 272 ILE A CA 1
ATOM 2232 C C . ILE A 1 272 ? 30.805 -5.177 -36.155 1.00 59.12 272 ILE A C 1
ATOM 2234 O O . ILE A 1 272 ? 29.782 -5.852 -36.275 1.00 59.12 272 ILE A O 1
ATOM 2238 N N . THR A 1 273 ? 31.382 -4.977 -34.973 1.00 60.19 273 THR A N 1
ATOM 2239 C CA . THR A 1 273 ? 30.717 -5.328 -33.728 1.00 60.19 273 THR A CA 1
ATOM 2240 C C . THR A 1 273 ? 29.404 -4.554 -33.708 1.00 60.19 273 THR A C 1
ATOM 2242 O O . THR A 1 273 ? 29.443 -3.319 -33.800 1.00 60.19 273 THR A O 1
ATOM 2245 N N . PRO A 1 274 ? 28.246 -5.233 -33.626 1.00 70.62 274 PRO A N 1
ATOM 2246 C CA . PRO A 1 274 ? 26.962 -4.557 -33.577 1.00 70.62 274 PRO A CA 1
ATOM 2247 C C . PRO A 1 274 ? 27.007 -3.530 -32.450 1.00 70.62 274 PRO A C 1
ATOM 2249 O O . PRO A 1 274 ? 27.273 -3.890 -31.301 1.00 70.62 274 PRO A O 1
ATOM 2252 N N . LYS A 1 275 ? 26.799 -2.246 -32.771 1.00 77.50 275 LYS A N 1
ATOM 2253 C CA . LYS A 1 275 ? 26.766 -1.191 -31.754 1.00 77.50 275 LYS A CA 1
ATOM 2254 C C . LYS A 1 275 ? 25.701 -1.577 -30.728 1.00 77.50 275 LYS A C 1
ATOM 2256 O O . LYS A 1 275 ? 24.516 -1.634 -31.055 1.00 77.50 275 LYS A O 1
ATOM 2261 N N . ALA A 1 276 ? 26.130 -1.888 -29.506 1.00 83.31 276 ALA A N 1
ATOM 2262 C CA . ALA A 1 276 ? 25.219 -2.273 -28.441 1.00 83.31 276 ALA A CA 1
ATOM 2263 C C . ALA A 1 276 ? 24.207 -1.143 -28.201 1.00 83.31 276 ALA A C 1
ATOM 2265 O O . ALA A 1 276 ? 24.585 0.026 -28.050 1.00 83.31 276 ALA A O 1
ATOM 2266 N N . ASP A 1 277 ? 22.919 -1.489 -28.162 1.00 89.69 277 ASP A N 1
ATOM 2267 C CA . ASP A 1 277 ? 21.877 -0.499 -27.903 1.00 89.69 277 ASP A CA 1
ATOM 2268 C C . ASP A 1 277 ? 22.058 0.155 -26.514 1.00 89.69 277 ASP A C 1
ATOM 2270 O O . ASP A 1 277 ? 22.698 -0.393 -25.610 1.00 89.69 277 ASP A O 1
ATOM 2274 N N . GLU A 1 278 ? 21.534 1.372 -26.344 1.00 89.56 278 GLU A N 1
ATOM 2275 C CA . GLU A 1 278 ? 21.675 2.150 -25.100 1.00 89.56 278 GLU A CA 1
ATOM 2276 C C . GLU A 1 278 ? 21.184 1.399 -23.862 1.00 89.56 278 GLU A C 1
ATOM 2278 O O . GLU A 1 278 ? 21.798 1.472 -22.797 1.00 89.56 278 GLU A O 1
ATOM 2283 N N . LEU A 1 279 ? 20.091 0.649 -24.000 1.00 92.94 279 LEU A N 1
ATOM 2284 C CA . LEU A 1 279 ? 19.520 -0.112 -22.899 1.00 92.94 279 LEU A CA 1
ATOM 2285 C C . LEU A 1 279 ? 20.461 -1.237 -22.455 1.00 92.94 279 LEU A C 1
ATOM 2287 O O . LEU A 1 279 ? 20.658 -1.435 -21.261 1.00 92.94 279 LEU A O 1
ATOM 2291 N N . SER A 1 280 ? 21.061 -1.956 -23.398 1.00 94.00 280 SER A N 1
ATOM 2292 C CA . SER A 1 280 ? 22.003 -3.044 -23.130 1.00 94.00 280 SER A CA 1
ATOM 2293 C C . SER A 1 280 ? 23.263 -2.501 -22.475 1.00 94.00 280 SER A C 1
ATOM 2295 O O . SER A 1 280 ? 23.714 -3.069 -21.483 1.00 94.00 280 SER A O 1
ATOM 2297 N N . ARG A 1 281 ? 23.752 -1.344 -22.945 1.00 91.38 281 ARG A N 1
ATOM 2298 C CA . ARG A 1 281 ? 24.852 -0.616 -22.299 1.00 91.38 281 ARG A CA 1
ATOM 2299 C C . ARG A 1 281 ? 24.513 -0.244 -20.857 1.00 91.38 281 ARG A C 1
ATOM 2301 O O . ARG A 1 281 ? 25.300 -0.517 -19.959 1.00 91.38 281 ARG A O 1
ATOM 2308 N N . TYR A 1 282 ? 23.328 0.315 -20.608 1.00 93.00 282 TYR A N 1
ATOM 2309 C CA . TYR A 1 282 ? 22.875 0.635 -19.250 1.00 93.00 282 TYR A CA 1
ATOM 2310 C C . TYR A 1 282 ? 22.803 -0.605 -18.345 1.00 93.00 282 TYR A C 1
ATOM 2312 O O . TYR A 1 282 ? 23.224 -0.574 -17.184 1.00 93.00 282 TYR A O 1
ATOM 2320 N N . LEU A 1 283 ? 22.280 -1.713 -18.870 1.00 93.44 283 LEU A N 1
ATOM 2321 C CA . LEU A 1 283 ? 22.164 -2.965 -18.127 1.00 93.44 283 LEU A CA 1
ATOM 2322 C C . LEU A 1 283 ? 23.531 -3.599 -17.830 1.00 93.44 283 LEU A C 1
ATOM 2324 O O . LEU A 1 283 ? 23.658 -4.251 -16.792 1.00 93.44 283 LEU A O 1
ATOM 2328 N N . SER A 1 284 ? 24.539 -3.376 -18.681 1.00 93.25 284 SER A N 1
ATOM 2329 C CA . SER A 1 284 ? 25.909 -3.864 -18.486 1.00 93.25 284 SER A CA 1
ATOM 2330 C C . SER A 1 284 ? 26.784 -2.960 -17.617 1.00 93.25 284 SER A C 1
ATOM 2332 O O . SER A 1 284 ? 27.870 -3.384 -17.237 1.00 93.25 284 SER A O 1
ATOM 2334 N N . MET A 1 285 ? 26.355 -1.732 -17.293 1.00 92.56 285 MET A N 1
ATOM 2335 C CA . MET A 1 285 ? 27.134 -0.841 -16.422 1.00 92.56 285 MET A CA 1
ATOM 2336 C C . MET A 1 285 ? 27.389 -1.508 -15.070 1.00 92.56 285 MET A C 1
ATOM 2338 O O . MET A 1 285 ? 26.447 -1.993 -14.436 1.00 92.56 285 MET A O 1
ATOM 2342 N N . ASP A 1 286 ? 28.616 -1.470 -14.566 1.00 93.50 286 ASP A N 1
ATOM 2343 C CA . ASP A 1 286 ? 28.839 -1.787 -13.160 1.00 93.50 286 ASP A CA 1
ATOM 2344 C C . ASP A 1 286 ? 28.442 -0.574 -12.311 1.00 93.50 286 ASP A C 1
ATOM 2346 O O . ASP A 1 286 ? 28.890 0.545 -12.555 1.00 93.50 286 ASP A O 1
ATOM 2350 N N . ILE A 1 287 ? 27.511 -0.773 -11.379 1.00 92.75 287 ILE A N 1
ATOM 2351 C CA . ILE A 1 287 ? 26.986 0.308 -10.542 1.00 92.75 287 ILE A CA 1
ATOM 2352 C C . ILE A 1 287 ? 27.181 -0.101 -9.095 1.00 92.75 287 ILE A C 1
ATOM 2354 O O . ILE A 1 287 ? 26.477 -0.982 -8.585 1.00 92.75 287 ILE A O 1
ATOM 2358 N N . ASP A 1 288 ? 28.081 0.606 -8.423 1.00 93.31 288 ASP A N 1
ATOM 2359 C CA . ASP A 1 288 ? 28.217 0.522 -6.982 1.00 93.31 288 ASP A CA 1
ATOM 2360 C C . ASP A 1 288 ? 26.935 1.039 -6.309 1.00 93.31 288 ASP A C 1
ATOM 2362 O O . ASP A 1 288 ? 26.551 2.202 -6.416 1.00 93.31 288 ASP A O 1
ATOM 2366 N N . LYS A 1 289 ? 26.236 0.140 -5.614 1.00 90.69 289 LYS A N 1
ATOM 2367 C CA . LYS A 1 289 ? 24.960 0.450 -4.961 1.00 90.69 289 LYS A CA 1
ATOM 2368 C C . LYS A 1 289 ? 25.128 1.278 -3.693 1.00 90.69 289 LYS A C 1
ATOM 2370 O O . LYS A 1 289 ? 24.137 1.867 -3.258 1.00 90.69 289 LYS A O 1
ATOM 2375 N N . SER A 1 290 ? 26.322 1.282 -3.098 1.00 91.19 290 SER A N 1
ATOM 2376 C CA . SER A 1 290 ? 26.594 1.980 -1.840 1.00 91.19 290 SER A CA 1
ATOM 2377 C C . SER A 1 290 ? 26.688 3.496 -2.033 1.00 91.19 290 SER A C 1
ATOM 2379 O O . SER A 1 290 ? 26.229 4.249 -1.179 1.00 91.19 290 SER A O 1
ATOM 2381 N N . SER A 1 291 ? 27.154 3.942 -3.201 1.00 90.56 291 SER A N 1
ATOM 2382 C CA . SER A 1 291 ? 27.244 5.357 -3.582 1.00 90.56 291 SER A CA 1
ATOM 2383 C C . SER A 1 291 ? 25.973 5.935 -4.229 1.00 90.56 291 SER A C 1
ATOM 2385 O O . SER A 1 291 ? 25.919 7.130 -4.542 1.00 90.56 291 SER A O 1
ATOM 2387 N N . LEU A 1 292 ? 24.926 5.124 -4.433 1.00 90.00 292 LEU A N 1
ATOM 2388 C CA . LEU A 1 292 ? 23.687 5.577 -5.071 1.00 90.00 292 LEU A CA 1
ATOM 2389 C C . LEU A 1 292 ? 22.851 6.472 -4.152 1.00 90.00 292 LEU A C 1
ATOM 2391 O O . LEU A 1 292 ? 22.433 6.066 -3.067 1.00 90.00 292 LEU A O 1
ATOM 2395 N N . THR A 1 293 ? 22.502 7.649 -4.667 1.00 87.94 293 THR A N 1
ATOM 2396 C CA . THR A 1 293 ? 21.485 8.531 -4.087 1.00 87.94 293 THR A CA 1
ATOM 2397 C C . THR A 1 293 ? 20.095 7.904 -4.208 1.00 87.94 293 THR A C 1
ATOM 2399 O O . THR A 1 293 ? 19.797 7.231 -5.196 1.00 87.94 293 THR A O 1
ATOM 2402 N N . ASP A 1 294 ? 19.207 8.166 -3.245 1.00 83.56 294 ASP A N 1
ATOM 2403 C CA . ASP A 1 294 ? 17.828 7.656 -3.302 1.00 83.56 294 ASP A CA 1
ATOM 2404 C C . ASP A 1 294 ? 16.992 8.313 -4.412 1.00 83.56 294 ASP A C 1
ATOM 2406 O O . ASP A 1 294 ? 16.020 7.724 -4.882 1.00 83.56 294 ASP A O 1
ATOM 2410 N N . ASN A 1 295 ? 17.378 9.512 -4.867 1.00 87.06 295 ASN A N 1
ATOM 2411 C CA . ASN A 1 295 ? 16.742 10.170 -6.000 1.00 87.06 295 ASN A CA 1
ATOM 2412 C C . ASN A 1 295 ? 17.319 9.643 -7.330 1.00 87.06 295 ASN A C 1
ATOM 2414 O O . ASN A 1 295 ? 18.492 9.898 -7.630 1.00 87.06 295 ASN A O 1
ATOM 2418 N N . PRO A 1 296 ? 16.512 8.972 -8.175 1.00 87.50 296 PRO A N 1
ATOM 2419 C CA . PRO A 1 296 ? 16.985 8.446 -9.452 1.00 87.50 296 PRO A CA 1
ATOM 2420 C C . PRO A 1 296 ? 17.403 9.539 -10.445 1.00 87.50 296 PRO A C 1
ATOM 2422 O O . PRO A 1 296 ? 18.220 9.278 -11.323 1.00 87.50 296 PRO A O 1
ATOM 2425 N N . LEU A 1 297 ? 16.876 10.763 -10.333 1.00 89.38 297 LEU A N 1
ATOM 2426 C CA . LEU A 1 297 ? 17.223 11.844 -11.264 1.00 89.38 297 LEU A CA 1
ATOM 2427 C C . LEU A 1 297 ? 18.659 12.333 -11.077 1.00 89.38 297 LEU A C 1
ATOM 2429 O O . LEU A 1 297 ? 19.299 12.733 -12.047 1.00 89.38 297 LEU A O 1
ATOM 2433 N N . ASP A 1 298 ? 19.170 12.289 -9.849 1.00 90.81 298 ASP A N 1
ATOM 2434 C CA . ASP A 1 298 ? 20.538 12.716 -9.561 1.00 90.81 298 ASP A CA 1
ATOM 2435 C C . ASP A 1 298 ? 21.548 11.724 -10.155 1.00 90.81 298 ASP A C 1
ATOM 2437 O O . ASP A 1 298 ? 22.571 12.142 -10.699 1.00 90.81 298 ASP A O 1
ATOM 2441 N N . PHE A 1 299 ? 21.221 10.425 -10.155 1.00 91.88 299 PHE A N 1
ATOM 2442 C CA . PHE A 1 299 ? 21.989 9.408 -10.879 1.00 91.88 299 PHE A CA 1
ATOM 2443 C C . PHE A 1 299 ? 22.081 9.741 -12.375 1.00 91.88 299 PHE A C 1
ATOM 2445 O O . PHE A 1 299 ? 23.180 9.782 -12.928 1.00 91.88 299 PHE A O 1
ATOM 2452 N N . TRP A 1 300 ? 20.951 10.029 -13.027 1.00 90.50 300 TRP A N 1
ATOM 2453 C CA . TRP A 1 300 ? 20.942 10.320 -14.463 1.00 90.50 300 TRP A CA 1
ATOM 2454 C C . TRP A 1 300 ? 21.642 11.637 -14.815 1.00 90.50 300 TRP A C 1
ATOM 2456 O O . TRP A 1 300 ? 22.331 11.691 -15.829 1.00 90.50 300 TRP A O 1
ATOM 2466 N N . ARG A 1 301 ? 21.557 12.670 -13.964 1.00 90.69 301 ARG A N 1
ATOM 2467 C CA . ARG A 1 301 ? 22.323 13.918 -14.157 1.00 90.69 301 ARG A CA 1
ATOM 2468 C C . ARG A 1 301 ? 23.832 13.680 -14.097 1.00 90.69 301 ARG A C 1
ATOM 2470 O O . ARG A 1 301 ? 24.550 14.165 -14.966 1.00 90.69 301 ARG A O 1
ATOM 2477 N N . LYS A 1 302 ? 24.311 12.894 -13.126 1.00 90.12 302 LYS A N 1
ATOM 2478 C CA . LYS A 1 302 ? 25.741 12.553 -13.000 1.00 90.12 302 LYS A CA 1
ATOM 2479 C C . LYS A 1 302 ? 26.268 11.761 -14.201 1.00 90.12 302 LYS A C 1
ATOM 2481 O O . LYS A 1 302 ? 27.416 11.936 -14.585 1.00 90.12 302 LYS A O 1
ATOM 2486 N N . ASN A 1 303 ? 25.425 10.929 -14.810 1.00 87.44 303 ASN A N 1
ATOM 2487 C CA . ASN A 1 303 ? 25.795 10.071 -15.939 1.00 87.44 303 ASN A CA 1
ATOM 2488 C C . ASN A 1 303 ? 25.466 10.681 -17.317 1.00 87.44 303 ASN A C 1
ATOM 2490 O O . ASN A 1 303 ? 25.627 10.023 -18.346 1.00 87.44 303 ASN A O 1
ATOM 2494 N N . GLN A 1 304 ? 25.027 11.944 -17.370 1.00 82.69 304 GLN A N 1
ATOM 2495 C CA . GLN A 1 304 ? 24.650 12.597 -18.625 1.00 82.69 304 GLN A CA 1
ATOM 2496 C C . GLN A 1 304 ? 25.864 12.880 -19.527 1.00 82.69 304 GLN A C 1
ATOM 2498 O O . GLN A 1 304 ? 25.755 12.777 -20.748 1.00 82.69 304 GLN A O 1
ATOM 2503 N N . SER A 1 305 ? 27.025 13.195 -18.943 1.00 69.88 305 SER A N 1
ATOM 2504 C CA . SER A 1 305 ? 28.279 13.429 -19.678 1.00 69.88 305 SER A CA 1
ATOM 2505 C C . SER A 1 305 ? 28.781 12.170 -20.384 1.00 69.88 305 SER A C 1
ATOM 2507 O O . SER A 1 305 ? 29.229 12.249 -21.522 1.00 69.88 305 SER A O 1
ATOM 2509 N N . VAL A 1 306 ? 28.613 11.004 -19.756 1.00 63.97 306 VAL A N 1
ATOM 2510 C CA . VAL A 1 306 ? 28.984 9.697 -20.323 1.00 63.97 306 VAL A CA 1
ATOM 2511 C C . VAL A 1 306 ? 28.170 9.382 -21.585 1.00 63.97 306 VAL A C 1
ATOM 2513 O O . VAL A 1 306 ? 28.669 8.735 -22.497 1.00 63.97 306 VAL A O 1
ATOM 2516 N N . SER A 1 307 ? 26.937 9.890 -21.682 1.00 56.31 307 SER A N 1
ATOM 2517 C CA . SER A 1 307 ? 26.056 9.627 -22.830 1.00 56.31 307 SER A CA 1
ATOM 2518 C C . SER A 1 307 ? 26.331 10.527 -24.045 1.00 56.31 307 SER A C 1
ATOM 2520 O O . SER A 1 307 ? 25.987 10.151 -25.162 1.00 56.31 307 SER A O 1
ATOM 2522 N N . ARG A 1 308 ? 26.956 11.705 -23.867 1.00 54.81 308 ARG A N 1
ATOM 2523 C CA . ARG A 1 308 ? 27.202 12.659 -24.971 1.00 54.81 308 ARG A CA 1
ATOM 2524 C C . ARG A 1 308 ? 28.346 12.256 -25.903 1.00 54.81 308 ARG A C 1
ATOM 2526 O O . ARG A 1 308 ? 28.353 12.682 -27.049 1.00 54.81 308 ARG A O 1
ATOM 2533 N N . TYR A 1 309 ? 29.256 11.392 -25.462 1.00 48.78 309 TYR A N 1
ATOM 2534 C CA . TYR A 1 309 ? 30.360 10.889 -26.290 1.00 48.78 309 TYR A CA 1
ATOM 2535 C C . TYR A 1 309 ? 29.929 9.880 -27.375 1.00 48.78 309 TYR A C 1
ATOM 2537 O O . TYR A 1 309 ? 30.779 9.269 -28.008 1.00 48.78 309 TYR A O 1
ATOM 2545 N N . CYS A 1 310 ? 28.625 9.671 -27.594 1.00 46.19 310 CYS A N 1
ATOM 2546 C CA . CYS A 1 310 ? 28.098 8.667 -28.527 1.00 46.19 310 CYS A CA 1
ATOM 2547 C C . CYS A 1 310 ? 27.363 9.247 -29.748 1.00 46.19 310 CYS A C 1
ATOM 2549 O O . CYS A 1 310 ? 26.725 8.482 -30.468 1.00 46.19 310 CYS A O 1
ATOM 2551 N N . GLN A 1 311 ? 27.396 10.569 -29.951 1.00 47.66 311 GLN A N 1
ATOM 2552 C CA . GLN A 1 311 ? 26.790 11.233 -31.117 1.00 47.66 311 GLN A CA 1
ATOM 2553 C C . GLN A 1 311 ? 27.804 11.651 -32.198 1.00 47.66 311 GLN A C 1
ATOM 2555 O O . GLN A 1 311 ? 27.383 12.190 -33.217 1.00 47.66 311 GLN A O 1
ATOM 2560 N N . ASN A 1 312 ? 29.091 11.349 -32.002 1.00 41.94 312 ASN A N 1
ATOM 2561 C CA . ASN A 1 312 ? 30.121 11.388 -33.045 1.00 41.94 312 ASN A CA 1
ATOM 2562 C C . ASN A 1 312 ? 30.435 9.956 -33.490 1.00 41.94 312 ASN A C 1
ATOM 2564 O O . ASN A 1 312 ? 30.715 9.762 -34.689 1.00 41.94 312 ASN A O 1
#

pLDDT: mean 81.26, std 18.03, range [37.53, 98.25]

Organism: NCBI:txid392032

Nearest PDB structures (foldseek):
  6dww-assembly1_A  TM=7.289E-01  e=6.109E-06  Musca domestica
  4d1q-assembly1_B  TM=6.688E-01  e=1.364E-05  Musca domestica
  4d1q-assembly1_H-2  TM=6.877E-01  e=2.903E-05  Musca domestica
  4d1q-assembly1_A-2  TM=6.819E-01  e=5.624E-05  Musca domestica
  2bw3-assembly1_A  TM=6.841E-01  e=3.899E-04  Musca domestica

Foldseek 3Di:
DDPVLLVVLVVLVVVLLVLLQVLLVCCVVVVVQVVLVVLVAARQFHADPPDPLSSLSNLLSCLRSVVSSCVSCVVVVNNVSCPSHDSLVSLLVSLLCVLVNVLCCQQVDPPFHRLLCLVVSLVLLLVCLVDVVSSLVVDDPPPPDDDPPSVVVSPDDDDPVNVVSSNSNSVVVSVVSVVPDDDDLVSVLSNLLQLVRVVVVVDDPVSVVVNVVVVLVVVVVVVVVVVVVVPPDPPPPPPPDDDPDDDDDDDDDDDDDDDDDDDDDDPPPPVPPPPDDPSVVSVPDDDDPVPDDPHSVVVCVVCVVVVVVPPD

Secondary structure (DSSP, 8-state):
--HHHHHHHHHHHHHHHHHHHHHHHHHHHTTHHHHHHHTTPPPPPPPPTT-HHHHHHHHHHHHHTHHHHHHHHHHTT-GGGGTT--HHHHHHHHHHHHHHHHHHHHHT-SSS--HHHHHHHHHHHHHHHH-HHHHHT---TT-SSS-THHHHTT-PPPPHHHHHHHHHHHHHHHHHHHHH----HHHHHHHHTSTTTTT-TTS-HHHHHHHHHHHHHHHHHHHHHHHHHHHS-----------S---------------------------------HHHHHHH----SSS--S-HHHHHHHTHHHHHTT--

Radius of gyration: 32.35 Å; Cα contacts (8 Å, |Δi|>4): 193; chains: 1; bounding box: 68×72×93 Å

Solvent-accessible surface area (backbone atoms only — not comparable to full-atom values): 19231 Å² total; per-residue (Å²): 134,66,74,63,65,57,52,51,56,52,52,50,51,53,52,35,54,52,46,53,51,53,39,39,53,47,33,60,76,70,52,45,41,59,55,26,40,74,70,73,22,51,60,66,42,76,51,53,96,87,39,71,68,34,45,54,49,21,55,49,22,44,61,73,13,40,73,41,46,52,51,55,25,49,78,69,76,45,48,74,65,52,66,80,62,56,68,67,63,49,53,51,53,48,53,71,44,47,63,55,51,54,45,49,56,57,52,68,42,85,91,52,93,26,58,36,46,51,54,56,44,50,53,49,49,53,52,33,47,71,33,70,67,48,44,76,65,62,70,67,93,80,70,82,86,72,74,82,73,66,68,63,82,69,69,68,88,79,57,74,73,60,48,55,59,50,50,53,51,35,50,51,51,44,52,48,46,62,70,73,58,71,84,54,66,66,30,55,41,40,21,37,75,26,84,92,44,48,77,51,89,90,59,54,69,69,58,49,53,53,33,52,53,51,50,53,52,53,49,53,54,51,51,51,57,52,54,58,57,73,65,52,70,80,76,74,76,78,72,90,78,78,79,97,78,81,78,87,88,81,88,89,86,86,91,84,82,88,82,91,79,84,88,76,86,71,86,69,80,70,76,77,70,75,80,75,51,70,68,59,50,62,71,66,54,88,74,72,70,86,82,56,66,93,52,60,66,60,57,51,61,73,50,46,68,73,60,61,77,72,82,123

Sequence (312 aa):
MKFEDLTLAAQEIIKTVTRCKKLVEFVKRSGCNKDIQSFGGTALQQSTVVRWLSLINLLESIVLSYKVTKRVLINRKQQMKLKGIDEKVLKQIIRLLKPFKQVLKIIQTTNAPSLYMVLICTHKLRKTLSSFDELTNYHSPSSTNSSSDIENDIHEEIDMTENERMKILRMRILALLNLTFELDIRHYCATLLHARYRQLKRCTKDKHDQTYKYIRKRMSEIIKVNQEKDIQPPQKKIKSQQSFLQQYEDNSDPERCFDECDTSGSEDYAFITPKADELSRYLSMDIDKSSLTDNPLDFWRKNQSVSRYCQN

Mean predicted aligned error: 10.89 Å

InterPro domains:
  IPR012337 Ribonuclease H-like superfamily [SSF53098] (12-304)